Protein AF-A0A969MM91-F1 (afdb_monomer_lite)

Radius of gyration: 21.3 Å; chains: 1; bounding box: 57×39×57 Å

Sequence (267 aa):
MSFKAEIIADSITEHGNRLTSYVVTFPRIVLAEFNTHRMFSRNSASSRAIPFKKMVKSVRNNPFIPLGFQKDHSGMQGTEYITGFKLKLVRLAWWAASRAAICTAMILNWLGVTKQICNRILEPFMWHTVIVTSSEWENFFALRAQDQAEIHIQKLAYMMLEEYNKSAPKVLKAGEWHIPFGNNIDQNKAYNVFRENIGLIPNPEYHDDELQKFFIKIAVARCARVSYTVVGEESKGDNYLNDIKLYDRLLKSGHWSPFEHVRGPSK

Foldseek 3Di:
DAWDWDWQAWAAEPVGQIKTKIKIKFALVCVVVVPVPPQKQKDWADLQQEDLVLLLVQLVPAWDFDPFAADDDPDDFDDHTDDDPVRVVVSVVVNVQLVVLSVVLVVCVVVVHHSSVSSVSNRNGAMIIMIIMHSPLPVLLVAQCDPRHDPRSNVNSVNNVVNVVVDDHHYDDAFGKGFGNLVVDPLVVLVVVCCVPVHDDPDPVCVVVVSVVLSLLLRLLVNNVSRNDGVPDDDPDPDSVVSNVSSVVCVVVVVCSSNVNMGHPDD

pLDDT: mean 89.18, std 10.65, range [36.72, 98.5]

Secondary structure (DSSP, 8-state):
---EEEEEEEEEETT--EEEEEEEEEEGGGHHHHTT-TT-EEEE--TTTS-HHHHHHHHHHS----S--BPP-SSS----B--HHHHHHHHHHHHHHHHHHHHHHHHHHHTT--HHHHHHTTGGG-EEEEEEEES-HHHHHHHHSSTTS-HHHHHHHHHHHHHHHH--PEEEPTT--B-TTGGGS-HHHHHHHHHHHH---SSGGGHHHHHHHHHHHHHHHHHHHHTTS-TTPPP----HHHHHHHHHHHHHTT--GGGTT-B----

Structure (mmCIF, N/CA/C/O backbone):
data_AF-A0A969MM91-F1
#
_entry.id   AF-A0A969MM91-F1
#
loop_
_atom_site.group_PDB
_atom_site.id
_atom_site.type_symbol
_atom_site.label_atom_id
_atom_site.label_alt_id
_atom_site.label_comp_id
_atom_site.label_asym_id
_atom_site.label_entity_id
_atom_site.label_seq_id
_atom_site.pdbx_PDB_ins_code
_atom_site.Cartn_x
_atom_site.Cartn_y
_atom_site.Cartn_z
_atom_site.occupancy
_atom_site.B_iso_or_equiv
_atom_site.auth_seq_id
_atom_site.auth_comp_id
_atom_site.auth_asym_id
_atom_site.auth_atom_id
_atom_site.pdbx_PDB_model_num
ATOM 1 N N . MET A 1 1 ? -10.807 10.055 0.752 1.00 66.81 1 MET A N 1
ATOM 2 C CA . MET A 1 1 ? -10.013 8.990 0.105 1.00 66.81 1 MET A CA 1
ATOM 3 C C . MET A 1 1 ? -10.480 7.648 0.629 1.00 66.81 1 MET A C 1
ATOM 5 O O . MET A 1 1 ? -10.828 7.554 1.801 1.00 66.81 1 MET A O 1
ATOM 9 N N . SER A 1 2 ? -10.526 6.652 -0.243 1.00 85.94 2 SER A N 1
ATOM 10 C CA . SER A 1 2 ? -11.089 5.326 0.004 1.00 85.94 2 SER A CA 1
ATOM 11 C C . SER A 1 2 ? -10.101 4.250 -0.442 1.00 85.94 2 SER A C 1
ATOM 13 O O . SER A 1 2 ? -8.992 4.561 -0.879 1.00 85.94 2 SER A O 1
ATOM 15 N N . PHE A 1 3 ? -10.523 2.991 -0.364 1.00 94.94 3 PHE A N 1
ATOM 16 C CA . PHE A 1 3 ? -9.851 1.895 -1.048 1.00 94.94 3 PHE A CA 1
ATOM 17 C C . PHE A 1 3 ? -9.565 2.248 -2.512 1.00 94.94 3 PHE A C 1
ATOM 19 O O . PHE A 1 3 ? -10.396 2.884 -3.168 1.00 94.94 3 PHE A O 1
ATOM 26 N N . LYS A 1 4 ? -8.393 1.839 -2.995 1.00 95.31 4 LYS A N 1
ATOM 27 C CA . LYS A 1 4 ? -7.969 1.973 -4.391 1.00 95.31 4 LYS A CA 1
ATOM 28 C C . LYS A 1 4 ? -7.172 0.732 -4.776 1.00 95.31 4 LYS A C 1
ATOM 30 O O . LYS A 1 4 ? -6.327 0.302 -3.995 1.00 95.31 4 LYS A O 1
ATOM 35 N N . ALA A 1 5 ? -7.417 0.210 -5.967 1.00 96.69 5 ALA A N 1
ATOM 36 C CA . ALA A 1 5 ? -6.564 -0.754 -6.641 1.00 96.69 5 ALA A CA 1
ATOM 37 C C . ALA A 1 5 ? -6.377 -0.241 -8.069 1.00 96.69 5 ALA A C 1
ATOM 39 O O . ALA A 1 5 ? -7.355 0.092 -8.726 1.00 96.69 5 ALA A O 1
ATOM 40 N N . GLU A 1 6 ? -5.133 -0.085 -8.500 1.00 95.38 6 GLU A N 1
ATOM 41 C CA . GLU A 1 6 ? -4.797 0.385 -9.841 1.00 95.38 6 GLU A CA 1
ATOM 42 C C . GLU A 1 6 ? -3.649 -0.462 -10.365 1.00 95.38 6 GLU A C 1
ATOM 44 O O . GLU A 1 6 ? -2.609 -0.556 -9.710 1.00 95.38 6 GLU A O 1
ATOM 49 N N . ILE A 1 7 ? -3.838 -1.072 -11.530 1.00 96.31 7 ILE A N 1
ATOM 50 C CA . ILE A 1 7 ? -2.773 -1.770 -12.242 1.00 96.31 7 ILE A CA 1
ATOM 51 C C . ILE A 1 7 ? -1.900 -0.725 -12.932 1.00 96.31 7 ILE A C 1
ATOM 53 O O . ILE A 1 7 ? -2.372 0.046 -13.762 1.00 96.31 7 ILE A O 1
ATOM 57 N N . ILE A 1 8 ? -0.615 -0.707 -12.586 1.00 95.00 8 ILE A N 1
ATOM 58 C CA . ILE A 1 8 ? 0.371 0.237 -13.142 1.00 95.00 8 ILE A CA 1
ATOM 59 C C . ILE A 1 8 ? 1.301 -0.409 -14.173 1.00 95.00 8 ILE A C 1
ATOM 61 O O . ILE A 1 8 ? 2.028 0.300 -14.870 1.00 95.00 8 ILE A O 1
ATOM 65 N N . ALA A 1 9 ? 1.304 -1.740 -14.233 1.00 95.38 9 ALA A N 1
ATOM 66 C CA . ALA A 1 9 ? 1.858 -2.545 -15.311 1.00 95.38 9 ALA A CA 1
ATOM 67 C C . ALA A 1 9 ? 1.291 -3.962 -15.217 1.00 95.38 9 ALA A C 1
ATOM 69 O O . ALA A 1 9 ? 1.120 -4.509 -14.127 1.00 95.38 9 ALA A O 1
ATOM 70 N N . ASP A 1 10 ? 1.026 -4.561 -16.370 1.00 95.94 10 ASP A N 1
ATOM 71 C CA . ASP A 1 10 ? 0.535 -5.925 -16.482 1.00 95.94 10 ASP A CA 1
ATOM 72 C C . ASP A 1 10 ? 1.113 -6.545 -17.743 1.00 95.94 10 ASP A C 1
ATOM 74 O O . ASP A 1 10 ? 0.978 -5.998 -18.840 1.00 95.94 10 ASP A O 1
ATOM 78 N N . SER A 1 11 ? 1.820 -7.651 -17.574 1.00 95.00 11 SER A N 1
ATOM 79 C CA . SER A 1 11 ? 2.567 -8.278 -18.652 1.00 95.00 11 SER A CA 1
ATOM 80 C C . SER A 1 11 ? 2.490 -9.786 -18.582 1.00 95.00 11 SER A C 1
ATOM 82 O O . SER A 1 11 ? 2.389 -10.343 -17.493 1.00 95.00 11 SER A O 1
ATOM 84 N N . ILE A 1 12 ? 2.636 -10.447 -19.720 1.00 94.50 12 ILE A N 1
ATOM 85 C CA . ILE A 1 12 ? 2.676 -11.903 -19.814 1.00 94.50 12 ILE A CA 1
ATOM 86 C C . ILE A 1 12 ? 3.833 -12.328 -20.717 1.00 94.50 12 ILE A C 1
ATOM 88 O O . ILE A 1 12 ? 4.101 -11.688 -21.734 1.00 94.50 12 ILE A O 1
ATOM 92 N N . THR A 1 13 ? 4.560 -13.373 -20.328 1.00 90.62 13 THR A N 1
ATOM 93 C CA . THR A 1 13 ? 5.595 -13.959 -21.192 1.00 90.62 13 THR A CA 1
ATOM 94 C C . THR A 1 13 ? 4.961 -14.797 -22.304 1.00 90.62 13 THR A C 1
ATOM 96 O O . THR A 1 13 ? 3.810 -15.216 -22.194 1.00 90.62 13 THR A O 1
ATOM 99 N N . GLU A 1 14 ? 5.726 -15.122 -23.349 1.00 87.88 14 GLU A N 1
ATOM 100 C CA . GLU A 1 14 ? 5.288 -16.048 -24.411 1.00 87.88 14 GLU A CA 1
ATOM 101 C C . GLU A 1 14 ? 4.913 -17.445 -23.870 1.00 87.88 14 GLU A C 1
ATOM 103 O O . GLU A 1 14 ? 4.114 -18.156 -24.472 1.00 87.88 14 GLU A O 1
ATOM 108 N N . HIS A 1 15 ? 5.433 -17.811 -22.694 1.00 86.00 15 HIS A N 1
ATOM 109 C CA . HIS A 1 15 ? 5.119 -19.054 -21.981 1.00 86.00 15 HIS A CA 1
ATOM 110 C C . HIS A 1 15 ? 3.896 -18.955 -21.052 1.00 86.00 15 HIS A C 1
ATOM 112 O O . HIS A 1 15 ? 3.594 -19.913 -20.347 1.00 86.00 15 HIS A O 1
ATOM 118 N N . GLY A 1 16 ? 3.203 -17.813 -21.016 1.00 88.25 16 GLY A N 1
ATOM 119 C CA . GLY A 1 16 ? 1.982 -17.628 -20.226 1.00 88.25 16 GLY A CA 1
ATOM 120 C C . GLY A 1 16 ? 2.193 -17.172 -18.778 1.00 88.25 16 GLY A C 1
ATOM 121 O O . GLY A 1 16 ? 1.223 -17.079 -18.029 1.00 88.25 16 GLY A O 1
ATOM 122 N N . ASN A 1 17 ? 3.419 -16.832 -18.363 1.00 89.94 17 ASN A N 1
ATOM 123 C CA . ASN A 1 17 ? 3.668 -16.346 -17.003 1.00 89.94 17 ASN A CA 1
ATOM 124 C C . ASN A 1 17 ? 3.263 -14.871 -16.891 1.00 89.94 17 ASN A C 1
ATOM 126 O O . ASN A 1 17 ? 3.957 -13.995 -17.417 1.00 89.94 17 ASN A O 1
ATOM 130 N N . ARG A 1 18 ? 2.141 -14.592 -16.217 1.00 94.50 18 ARG A N 1
ATOM 131 C CA . ARG A 1 18 ? 1.640 -13.229 -15.987 1.00 94.50 18 ARG A CA 1
ATOM 132 C C . ARG A 1 18 ? 2.305 -12.598 -14.765 1.00 94.50 18 ARG A C 1
ATOM 134 O O . ARG A 1 18 ? 2.448 -13.222 -13.719 1.00 94.50 18 ARG A O 1
ATOM 141 N N . LEU A 1 19 ? 2.701 -11.341 -14.903 1.00 95.56 19 LEU A N 1
ATOM 142 C CA . LEU A 1 19 ? 3.266 -10.507 -13.852 1.00 95.56 19 LEU A CA 1
ATOM 143 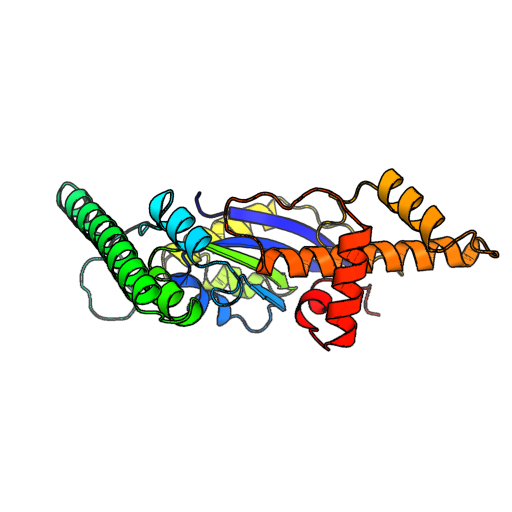C C . LEU A 1 19 ? 2.492 -9.194 -13.820 1.00 95.56 19 LEU A C 1
ATOM 145 O O . LEU A 1 19 ? 2.428 -8.482 -14.825 1.00 95.56 19 LEU A O 1
ATOM 149 N N . THR A 1 20 ? 1.947 -8.858 -12.657 1.00 97.12 20 THR A N 1
ATOM 150 C CA . THR A 1 20 ? 1.119 -7.659 -12.496 1.00 97.12 20 THR A CA 1
ATOM 151 C C . THR A 1 20 ? 1.622 -6.826 -11.326 1.00 97.12 20 THR A C 1
ATOM 153 O O . THR A 1 20 ? 1.852 -7.343 -10.226 1.00 97.12 20 THR A O 1
ATOM 156 N N . SER A 1 21 ? 1.772 -5.524 -11.560 1.00 97.19 21 SER A N 1
ATOM 157 C CA . SER A 1 21 ? 2.084 -4.518 -10.551 1.00 97.19 21 SER A CA 1
ATOM 158 C C . SER A 1 21 ? 0.857 -3.672 -10.248 1.00 97.19 21 SER A C 1
ATOM 160 O O . SER A 1 21 ? 0.277 -3.058 -11.144 1.00 97.19 21 SER A O 1
ATOM 162 N N . TYR A 1 22 ? 0.523 -3.559 -8.965 1.00 96.88 22 TYR A N 1
ATOM 163 C CA . TYR A 1 22 ? -0.534 -2.681 -8.480 1.00 96.88 22 TYR A CA 1
ATOM 164 C C . TYR A 1 22 ? 0.016 -1.540 -7.638 1.00 96.88 22 TYR A C 1
ATOM 166 O O . TYR A 1 22 ? 0.959 -1.726 -6.869 1.00 96.88 22 TYR A O 1
ATOM 174 N N . VAL A 1 23 ? -0.674 -0.403 -7.675 1.00 95.12 23 VAL A N 1
ATOM 175 C CA . VAL A 1 23 ? -0.723 0.553 -6.567 1.00 95.12 23 VAL A CA 1
ATOM 176 C C . VAL A 1 23 ? -2.046 0.365 -5.843 1.00 95.12 23 VAL A C 1
ATOM 178 O O . VAL A 1 23 ? -3.122 0.589 -6.396 1.00 95.12 23 VAL A O 1
ATOM 181 N N . VAL A 1 24 ? -1.965 -0.026 -4.576 1.00 95.75 24 VAL A N 1
ATOM 182 C CA . VAL A 1 24 ? -3.129 -0.250 -3.720 1.00 95.75 24 VAL A CA 1
ATOM 183 C C . VAL A 1 24 ? -3.153 0.735 -2.568 1.00 95.75 24 VAL A C 1
ATOM 185 O O . VAL A 1 24 ? -2.116 1.074 -2.003 1.00 95.75 24 VAL A O 1
ATOM 188 N N . THR A 1 25 ? -4.344 1.204 -2.204 1.00 95.00 25 THR A N 1
ATOM 189 C CA . THR A 1 25 ? -4.579 2.001 -0.996 1.00 95.00 25 THR A CA 1
ATOM 190 C C . THR A 1 25 ? -5.615 1.320 -0.123 1.00 95.00 25 THR A C 1
ATOM 192 O O . THR A 1 25 ? -6.705 0.999 -0.592 1.00 95.00 25 THR A O 1
ATOM 195 N N . PHE A 1 26 ? -5.285 1.120 1.149 1.00 95.94 26 PHE A N 1
ATOM 196 C CA . PHE A 1 26 ? -6.131 0.432 2.122 1.00 95.94 26 PHE A CA 1
ATOM 197 C C . PHE A 1 26 ? -5.851 0.931 3.555 1.00 95.94 26 PHE A C 1
ATOM 199 O O . PHE A 1 26 ? -4.883 1.662 3.772 1.00 95.94 26 PHE A O 1
ATOM 206 N N . PRO A 1 27 ? -6.690 0.604 4.553 1.00 95.88 27 PRO A N 1
ATOM 207 C CA . PRO A 1 27 ? -6.477 1.028 5.936 1.00 95.88 27 PRO A CA 1
ATOM 208 C C . PRO A 1 27 ? -5.182 0.457 6.516 1.00 95.88 27 PRO A C 1
ATOM 210 O O . PRO A 1 27 ? -4.916 -0.736 6.400 1.00 95.88 27 PRO A O 1
ATOM 213 N N . ARG A 1 28 ? -4.384 1.273 7.207 1.00 94.00 28 ARG A N 1
ATOM 214 C CA . ARG A 1 28 ? -3.065 0.866 7.723 1.00 94.00 28 ARG A CA 1
ATOM 215 C C . ARG A 1 28 ? -3.110 -0.361 8.641 1.00 94.00 28 ARG A C 1
ATOM 217 O O . ARG A 1 28 ? -2.116 -1.092 8.697 1.00 94.00 28 ARG A O 1
ATOM 224 N N . ILE A 1 29 ? -4.239 -0.587 9.316 1.00 93.81 29 ILE A N 1
ATOM 225 C CA . ILE A 1 29 ? -4.493 -1.752 10.174 1.00 93.81 29 ILE A CA 1
ATOM 226 C C . ILE A 1 29 ? -4.446 -3.085 9.405 1.00 93.81 29 ILE A C 1
ATOM 228 O O . ILE A 1 29 ? -4.011 -4.087 9.958 1.00 93.81 29 ILE A O 1
ATOM 232 N N . VAL A 1 30 ? -4.775 -3.080 8.108 1.00 95.12 30 VAL A 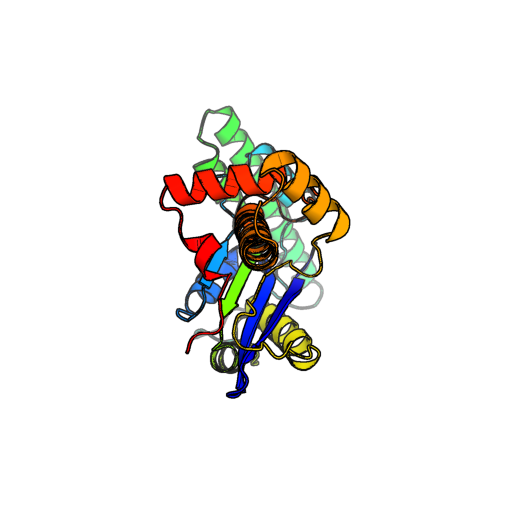N 1
ATOM 233 C CA . VAL A 1 30 ? -4.783 -4.272 7.239 1.00 95.12 30 VAL A CA 1
ATOM 234 C C . VAL A 1 30 ? -3.373 -4.665 6.786 1.00 95.12 30 VAL A C 1
ATOM 236 O O . VAL A 1 30 ? -3.144 -5.782 6.332 1.00 95.12 30 VAL A O 1
ATOM 239 N N . LEU A 1 31 ? -2.383 -3.774 6.924 1.00 94.62 31 LEU A N 1
ATOM 240 C CA . LEU A 1 31 ? -1.043 -4.014 6.378 1.00 94.62 31 LEU A CA 1
ATOM 241 C C . LEU A 1 31 ? -0.385 -5.276 6.948 1.00 94.62 31 LEU A C 1
ATOM 243 O O . LEU A 1 31 ? 0.357 -5.936 6.229 1.00 94.62 31 LEU A O 1
ATOM 247 N N . ALA A 1 32 ? -0.627 -5.603 8.220 1.00 94.06 32 ALA A N 1
ATOM 248 C CA . ALA A 1 32 ? -0.064 -6.805 8.830 1.00 94.06 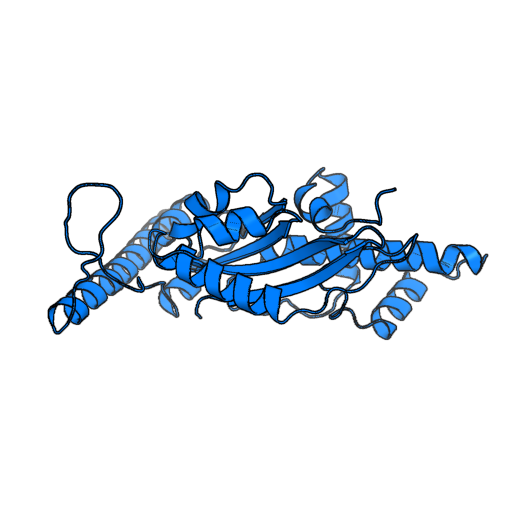32 ALA A CA 1
ATOM 249 C C . ALA A 1 32 ? -0.559 -8.071 8.115 1.00 94.06 32 ALA A C 1
ATOM 251 O O . ALA A 1 32 ? 0.248 -8.917 7.740 1.00 94.06 32 ALA A O 1
ATOM 252 N N . GLU A 1 33 ? -1.862 -8.148 7.849 1.00 93.81 33 GLU A N 1
ATOM 253 C CA . GLU A 1 33 ? -2.479 -9.266 7.145 1.00 93.81 33 GLU A CA 1
ATOM 254 C C . GLU A 1 33 ? -2.074 -9.304 5.670 1.00 93.81 33 GLU A C 1
ATOM 256 O O . GLU A 1 33 ? -1.669 -10.355 5.171 1.00 93.81 33 GLU A O 1
ATOM 261 N N . PHE A 1 34 ? -2.084 -8.156 4.985 1.00 95.25 34 PHE A N 1
ATOM 262 C CA . PHE A 1 34 ? -1.588 -8.044 3.610 1.00 95.25 34 PHE A CA 1
ATOM 263 C C . PHE A 1 34 ? -0.146 -8.554 3.502 1.00 95.25 34 PHE A C 1
ATOM 265 O O . PHE A 1 34 ? 0.217 -9.231 2.541 1.00 95.25 34 PHE A O 1
ATOM 272 N N . ASN A 1 35 ? 0.669 -8.298 4.530 1.00 94.50 35 ASN A N 1
ATOM 273 C CA . ASN A 1 35 ? 2.070 -8.675 4.519 1.00 94.50 35 ASN A CA 1
ATOM 274 C C . ASN A 1 35 ? 2.361 -10.166 4.726 1.00 94.50 35 ASN A C 1
ATOM 276 O O . ASN A 1 35 ? 3.507 -10.568 4.507 1.00 94.50 35 ASN A O 1
ATOM 280 N N . THR A 1 36 ? 1.362 -10.970 5.100 1.00 93.69 36 THR A N 1
ATOM 281 C CA . THR A 1 36 ? 1.499 -12.432 5.253 1.00 93.69 36 THR A CA 1
ATOM 282 C C . THR A 1 36 ? 1.726 -13.155 3.923 1.00 93.69 36 THR A C 1
ATOM 284 O O . THR A 1 36 ? 2.302 -14.243 3.899 1.00 93.69 36 THR A O 1
ATOM 287 N N . HIS A 1 37 ? 1.350 -12.533 2.803 1.00 93.81 37 HIS A N 1
ATOM 288 C CA . HIS A 1 37 ? 1.603 -13.048 1.460 1.00 93.81 37 HIS A CA 1
ATOM 289 C C . HIS A 1 37 ? 3.064 -12.811 1.066 1.00 93.81 37 HIS A C 1
ATOM 291 O O . HIS A 1 37 ? 3.483 -11.696 0.755 1.00 93.81 37 HIS A O 1
ATOM 297 N N . ARG A 1 38 ? 3.871 -13.876 1.147 1.00 92.25 38 ARG A N 1
ATOM 298 C CA . ARG A 1 38 ? 5.335 -13.813 0.980 1.00 92.25 38 ARG A CA 1
ATOM 299 C C . ARG A 1 38 ? 5.788 -13.675 -0.472 1.00 92.25 38 ARG A C 1
ATOM 301 O O . ARG A 1 38 ? 6.815 -13.053 -0.701 1.00 92.25 38 ARG A O 1
ATOM 308 N N . MET A 1 39 ? 5.005 -14.175 -1.428 1.00 91.44 39 MET A N 1
ATOM 309 C CA . MET A 1 39 ? 5.302 -14.132 -2.872 1.00 91.44 39 MET A CA 1
ATOM 310 C C . MET A 1 39 ? 5.069 -12.746 -3.505 1.00 91.44 39 MET A C 1
ATOM 312 O O . MET A 1 39 ? 4.870 -12.620 -4.711 1.00 91.44 39 MET A O 1
ATOM 316 N N . PHE A 1 40 ? 5.054 -11.696 -2.684 1.00 94.81 40 PHE A N 1
ATOM 317 C CA . PHE A 1 40 ? 4.818 -10.313 -3.077 1.00 94.81 40 PHE A CA 1
ATOM 318 C C . PHE A 1 40 ? 6.086 -9.484 -2.891 1.00 94.81 40 PHE A C 1
ATOM 320 O O . PHE A 1 40 ? 6.519 -9.274 -1.749 1.00 94.81 40 PHE A O 1
ATOM 327 N N . SER A 1 41 ? 6.583 -8.908 -3.984 1.00 94.25 41 SER A N 1
ATOM 328 C CA . SER A 1 41 ? 7.509 -7.773 -3.935 1.00 94.25 41 SER A CA 1
ATOM 329 C C . SER A 1 41 ? 6.726 -6.511 -3.602 1.00 94.25 41 SER A C 1
ATOM 331 O O . SER A 1 41 ? 5.659 -6.268 -4.172 1.00 94.25 41 SER A O 1
ATOM 333 N N . ARG A 1 42 ? 7.195 -5.735 -2.619 1.00 92.75 42 ARG A N 1
ATOM 334 C CA . ARG A 1 42 ? 6.427 -4.632 -2.021 1.00 92.75 42 ARG A CA 1
ATOM 335 C C . ARG A 1 42 ? 7.302 -3.428 -1.696 1.00 92.75 42 ARG A C 1
ATOM 337 O O . ARG A 1 42 ? 8.269 -3.544 -0.945 1.00 92.75 42 ARG A O 1
ATOM 344 N N . ASN A 1 43 ? 6.818 -2.246 -2.068 1.00 89.69 43 ASN A N 1
ATOM 345 C CA . ASN A 1 43 ? 7.256 -0.975 -1.503 1.00 89.69 43 ASN A CA 1
ATOM 346 C C . ASN A 1 43 ? 6.074 -0.268 -0.837 1.00 89.69 43 ASN A C 1
ATOM 348 O O . ASN A 1 43 ? 5.037 0.006 -1.432 1.00 89.69 43 ASN A O 1
ATOM 352 N N . SER A 1 44 ? 6.224 0.008 0.454 1.00 84.94 44 SER A N 1
ATOM 353 C CA . SER A 1 44 ? 5.162 0.528 1.315 1.00 84.94 44 SER A CA 1
ATOM 354 C C . SER A 1 44 ? 5.517 1.927 1.801 1.00 84.94 44 SER A C 1
ATOM 356 O O . SER A 1 44 ? 6.688 2.196 2.086 1.00 84.94 44 SER A O 1
ATOM 358 N N . ALA A 1 45 ? 4.520 2.799 1.968 1.00 76.69 45 ALA A N 1
ATOM 359 C CA . ALA A 1 45 ? 4.713 4.073 2.657 1.00 76.69 45 ALA A CA 1
ATOM 360 C C . ALA A 1 45 ? 5.333 3.878 4.054 1.00 76.69 45 ALA A C 1
ATOM 362 O O . ALA A 1 45 ? 5.099 2.873 4.730 1.00 76.69 45 ALA A O 1
ATOM 363 N N . SER A 1 46 ? 6.161 4.824 4.501 1.00 77.44 46 SER A N 1
ATOM 364 C CA . SER A 1 46 ? 6.819 4.744 5.811 1.00 77.44 46 SER A CA 1
ATOM 365 C C . SER A 1 46 ? 6.350 5.860 6.733 1.00 77.44 46 SER A C 1
ATOM 367 O O . SER A 1 46 ? 6.622 7.040 6.494 1.00 77.44 46 SER A O 1
ATOM 369 N N . SER A 1 47 ? 5.738 5.482 7.861 1.00 74.19 47 SER A N 1
ATOM 370 C CA . SER A 1 47 ? 5.369 6.423 8.926 1.00 74.19 47 SER A CA 1
ATOM 371 C C . SER A 1 47 ? 6.580 7.114 9.563 1.00 74.19 47 SER A C 1
ATOM 373 O O . SER A 1 47 ? 6.439 8.174 10.165 1.00 74.19 47 SER A O 1
ATOM 375 N N . ARG A 1 48 ? 7.795 6.585 9.367 1.00 76.00 48 ARG A N 1
ATOM 376 C CA . ARG A 1 48 ? 9.051 7.232 9.783 1.00 76.00 48 ARG A CA 1
ATOM 377 C C . ARG A 1 48 ? 9.505 8.320 8.808 1.00 76.00 48 ARG A C 1
ATOM 379 O O . ARG A 1 48 ? 10.103 9.314 9.221 1.00 76.00 48 ARG A O 1
ATOM 386 N N . ALA A 1 49 ? 9.247 8.133 7.514 1.00 74.00 49 ALA A N 1
ATOM 387 C CA . ALA A 1 49 ? 9.727 9.036 6.473 1.00 74.00 49 ALA A CA 1
ATOM 388 C C . ALA A 1 49 ? 8.866 10.305 6.388 1.00 74.00 49 ALA A C 1
ATOM 390 O O . ALA A 1 49 ? 9.405 11.414 6.371 1.00 74.00 49 ALA A O 1
ATOM 391 N N . ILE A 1 50 ? 7.541 10.150 6.413 1.00 80.50 50 ILE A N 1
ATOM 392 C CA . ILE A 1 50 ? 6.594 11.243 6.171 1.00 80.50 50 ILE A CA 1
ATOM 393 C C . ILE A 1 50 ? 6.609 12.274 7.325 1.00 80.50 50 ILE A C 1
ATOM 395 O O . ILE A 1 50 ? 6.604 11.894 8.501 1.00 80.50 50 ILE A O 1
ATOM 399 N N . PRO A 1 51 ? 6.611 13.592 7.030 1.00 88.44 51 PRO A N 1
ATOM 400 C CA . PRO A 1 51 ? 6.543 14.639 8.050 1.00 88.44 51 PRO A CA 1
ATOM 401 C C . PRO A 1 51 ? 5.298 14.541 8.944 1.00 88.44 51 PRO A C 1
ATOM 403 O O . PRO A 1 51 ? 4.181 14.401 8.448 1.00 88.44 51 PRO A O 1
ATOM 406 N N . PHE A 1 52 ? 5.478 14.724 10.257 1.00 91.69 52 PHE A N 1
ATOM 407 C CA . PHE A 1 52 ? 4.409 14.628 11.264 1.00 91.69 52 PHE A CA 1
ATOM 408 C C . PHE A 1 52 ? 3.173 15.481 10.925 1.00 91.69 52 PHE A C 1
ATOM 410 O O . PHE A 1 52 ? 2.052 14.978 10.884 1.00 91.69 52 PHE A O 1
ATOM 417 N N . LYS A 1 53 ? 3.375 16.760 10.573 1.00 92.31 53 LYS A N 1
ATOM 418 C CA . LYS A 1 53 ? 2.278 17.676 10.206 1.00 92.31 53 LYS A CA 1
ATOM 419 C C . LYS A 1 53 ? 1.434 17.159 9.034 1.00 92.31 53 LYS A C 1
ATOM 421 O O . LYS A 1 53 ? 0.223 17.372 9.016 1.00 92.31 53 LYS A O 1
ATOM 426 N N . LYS A 1 54 ? 2.052 16.468 8.067 1.00 89.94 54 LYS A N 1
ATOM 427 C CA . LYS A 1 54 ? 1.324 15.884 6.934 1.00 89.94 54 LYS A CA 1
ATOM 428 C C . LYS A 1 54 ? 0.469 14.692 7.365 1.00 89.94 54 LYS A C 1
ATOM 430 O O . LYS A 1 54 ? -0.676 14.600 6.935 1.00 89.94 54 LYS A O 1
ATOM 435 N N . MET A 1 55 ? 0.984 13.837 8.251 1.00 90.00 55 MET A N 1
ATOM 436 C CA . MET A 1 55 ? 0.217 12.713 8.806 1.00 90.00 55 MET A CA 1
ATOM 437 C C . MET A 1 55 ? -0.998 13.198 9.594 1.00 90.00 55 MET A C 1
ATOM 439 O O . MET A 1 55 ? -2.111 12.738 9.349 1.00 90.00 55 MET A O 1
ATOM 443 N N . VAL A 1 56 ? -0.809 14.199 10.462 1.00 94.31 56 VAL A N 1
ATOM 444 C CA . VAL A 1 56 ? -1.912 14.828 11.203 1.00 94.31 56 VAL A CA 1
ATOM 445 C C . VAL A 1 56 ? -2.967 15.379 10.246 1.00 94.31 56 VAL A C 1
ATOM 447 O O . VAL A 1 56 ? -4.152 15.124 10.439 1.00 94.31 56 VAL A O 1
ATOM 450 N N . LYS A 1 57 ? -2.562 16.095 9.188 1.00 93.75 57 LYS A N 1
ATOM 451 C CA . LYS A 1 57 ? -3.496 16.624 8.182 1.00 93.75 57 LYS A CA 1
ATOM 452 C C . LYS A 1 57 ? -4.260 15.506 7.463 1.00 93.75 57 LYS A C 1
ATOM 454 O O . LYS A 1 57 ? -5.469 15.631 7.288 1.00 93.75 57 LYS A O 1
ATOM 459 N N . SER A 1 58 ? -3.577 14.424 7.084 1.00 91.25 58 SER A N 1
ATOM 460 C CA . SER A 1 58 ? -4.183 13.265 6.414 1.00 91.25 58 SER A CA 1
ATOM 461 C C . SER A 1 58 ? -5.280 12.632 7.279 1.00 91.25 58 SER A C 1
ATOM 463 O O . SER A 1 58 ? -6.427 12.550 6.842 1.00 91.25 58 SER A O 1
ATOM 465 N N . VAL A 1 59 ? -4.978 12.313 8.544 1.00 94.25 59 VAL A N 1
ATOM 466 C CA . VAL A 1 59 ? -5.963 11.741 9.479 1.00 94.25 59 VAL A CA 1
ATOM 467 C C . VAL A 1 59 ? -7.056 12.746 9.840 1.00 94.25 59 VAL A C 1
ATOM 469 O O . VAL A 1 59 ? -8.220 12.382 9.951 1.00 94.25 59 VAL A O 1
ATOM 472 N N . ARG A 1 60 ? -6.729 14.036 9.980 1.00 95.19 60 ARG A N 1
ATOM 473 C CA . ARG A 1 60 ? -7.720 15.070 10.312 1.00 95.19 60 ARG A CA 1
ATOM 474 C C . ARG A 1 60 ? -8.791 15.208 9.231 1.00 95.19 60 ARG A C 1
ATOM 476 O O . ARG A 1 60 ? -9.962 15.374 9.587 1.00 95.19 60 ARG A O 1
ATOM 483 N N . ASN A 1 61 ? -8.370 15.197 7.967 1.00 93.88 61 ASN A N 1
ATOM 484 C CA . ASN A 1 61 ? -9.224 15.462 6.813 1.00 93.88 61 ASN A CA 1
ATOM 485 C C . ASN A 1 61 ? -9.927 14.201 6.311 1.00 93.88 61 ASN A C 1
ATOM 487 O O . ASN A 1 61 ? -11.058 14.281 5.846 1.00 93.88 61 ASN A O 1
ATOM 491 N N . ASN A 1 62 ? -9.261 13.050 6.388 1.00 93.00 62 ASN A N 1
ATOM 492 C CA . ASN A 1 62 ? -9.777 11.795 5.866 1.00 93.00 62 ASN A CA 1
ATOM 493 C C . ASN A 1 62 ? -9.328 10.609 6.737 1.00 93.00 62 ASN A C 1
ATOM 495 O O . ASN A 1 62 ? -8.516 9.793 6.285 1.00 93.00 62 ASN A O 1
ATOM 499 N N . PRO A 1 63 ? -9.828 10.504 7.981 1.00 95.56 63 PRO A N 1
ATOM 500 C CA . PRO A 1 63 ? -9.522 9.361 8.825 1.00 95.56 63 PRO A CA 1
ATOM 501 C C . PRO A 1 63 ? -10.141 8.101 8.223 1.00 95.56 63 PRO A C 1
ATOM 503 O O . PRO A 1 63 ? -11.224 8.131 7.633 1.00 95.56 63 PRO A O 1
ATOM 506 N N . PHE A 1 64 ? -9.465 6.974 8.386 1.00 96.12 64 PHE A N 1
ATOM 507 C CA . PHE A 1 64 ? -10.086 5.681 8.162 1.00 96.12 64 PHE A CA 1
ATOM 508 C C . PHE A 1 64 ? -11.193 5.448 9.201 1.00 96.12 64 PHE A C 1
ATOM 510 O O . PHE A 1 64 ? -10.998 5.660 10.400 1.00 96.12 64 PHE A O 1
ATOM 517 N N . ILE A 1 65 ? -12.350 4.994 8.719 1.00 95.94 65 ILE A N 1
ATOM 518 C CA . ILE A 1 65 ? -13.479 4.523 9.520 1.00 95.94 65 ILE A CA 1
ATOM 519 C C . ILE A 1 65 ? -13.793 3.095 9.046 1.00 95.94 65 ILE A C 1
ATOM 521 O O . ILE A 1 65 ? -13.952 2.916 7.833 1.00 95.94 65 ILE A O 1
ATOM 525 N N . PRO A 1 66 ? -13.901 2.105 9.954 1.00 96.25 66 PRO A N 1
ATOM 526 C CA . PRO A 1 66 ? -14.226 0.733 9.595 1.00 96.25 66 PRO A CA 1
ATOM 527 C C . PRO A 1 66 ? -15.485 0.602 8.733 1.00 96.25 66 PRO A C 1
ATOM 529 O O . PRO A 1 66 ? -16.491 1.289 8.953 1.00 96.25 66 PRO A O 1
ATOM 532 N N . LEU A 1 67 ? -15.425 -0.301 7.752 1.00 95.06 67 LEU A N 1
ATOM 533 C CA . LEU A 1 67 ? -16.538 -0.634 6.860 1.00 95.06 67 LEU A CA 1
ATOM 534 C C . LEU A 1 67 ? -17.730 -1.163 7.665 1.00 95.06 67 LEU A C 1
ATOM 536 O O . LEU A 1 67 ? -18.862 -0.722 7.454 1.00 95.06 67 LEU A O 1
ATOM 540 N N . GLY A 1 68 ? -17.444 -2.027 8.636 1.00 94.12 68 GLY A N 1
ATOM 541 C CA . GLY A 1 68 ? -18.387 -2.610 9.577 1.00 94.12 68 GLY A CA 1
ATOM 542 C C . GLY A 1 68 ? -17.765 -2.736 10.965 1.00 94.12 68 GLY A C 1
ATOM 543 O O . GLY A 1 68 ? -16.546 -2.789 11.113 1.00 94.12 68 GLY A O 1
ATOM 544 N N . PHE A 1 69 ? -18.624 -2.759 11.981 1.00 94.69 69 PHE A N 1
ATOM 545 C CA . PHE A 1 69 ? -18.249 -3.019 13.369 1.00 94.69 69 PHE A CA 1
ATOM 546 C C . PHE A 1 69 ? -18.899 -4.331 13.772 1.00 94.69 69 PHE A C 1
ATOM 548 O O . PHE A 1 69 ? -20.121 -4.392 13.911 1.00 94.69 69 PHE A O 1
ATOM 555 N N . GLN A 1 70 ? -18.097 -5.382 13.854 1.00 92.50 70 GLN A N 1
ATOM 556 C CA . GLN A 1 70 ? -18.571 -6.722 14.166 1.00 92.50 70 GLN A CA 1
ATOM 557 C C . GLN A 1 70 ? -19.052 -6.781 15.617 1.00 92.50 70 GLN A C 1
ATOM 559 O O . GLN A 1 70 ? -18.489 -6.112 16.488 1.00 92.50 70 GLN A O 1
ATOM 564 N N . LYS A 1 71 ? -20.131 -7.523 15.868 1.00 92.94 71 LYS A N 1
ATOM 565 C CA . LYS A 1 71 ? -20.560 -7.821 17.238 1.00 92.94 71 LYS A CA 1
ATOM 566 C C . LYS A 1 71 ? -19.567 -8.785 17.882 1.00 92.94 71 LYS A C 1
ATOM 568 O O . LYS A 1 71 ? -18.803 -9.438 17.184 1.00 92.94 71 LYS A O 1
ATOM 573 N N . ASP A 1 72 ? -19.606 -8.873 19.204 1.00 91.19 72 ASP A N 1
ATOM 574 C CA . ASP A 1 72 ? -18.845 -9.884 19.933 1.00 91.19 72 ASP A CA 1
ATOM 575 C C . ASP A 1 72 ? -19.289 -11.301 19.532 1.00 91.19 72 ASP A C 1
ATOM 577 O O . ASP A 1 72 ? -20.483 -11.551 19.344 1.00 91.19 72 ASP A O 1
ATOM 581 N N . HIS A 1 73 ? -18.329 -12.209 19.370 1.00 86.81 73 HIS A N 1
ATOM 582 C CA . HIS A 1 73 ? -18.561 -13.612 19.032 1.00 86.81 73 HIS A CA 1
ATOM 583 C C . HIS A 1 73 ? -17.361 -14.472 19.451 1.00 86.81 73 HIS A C 1
ATOM 585 O O . HIS A 1 73 ? -16.255 -13.977 19.660 1.00 86.81 73 HIS A O 1
ATOM 591 N N . SER A 1 74 ? -17.565 -15.788 19.542 1.00 86.44 74 SER A N 1
ATOM 592 C CA . SER A 1 74 ? -16.463 -16.729 19.758 1.00 86.44 74 SER A CA 1
ATOM 593 C C . SER A 1 74 ? -15.732 -17.034 18.443 1.00 86.44 74 SER A C 1
ATOM 595 O O . SER A 1 74 ? -16.342 -17.083 17.374 1.00 86.44 74 SER A O 1
ATOM 597 N N . GLY A 1 75 ? -14.415 -17.236 18.513 1.00 82.44 75 GLY A N 1
ATOM 598 C CA . GLY A 1 75 ? -13.579 -17.555 17.351 1.00 82.44 75 GLY A CA 1
ATOM 599 C C . GLY A 1 75 ? -13.081 -16.336 16.565 1.00 82.44 75 GLY A C 1
ATOM 600 O O . GLY A 1 75 ? -13.268 -15.191 16.959 1.00 82.44 75 GLY A O 1
ATOM 601 N N . MET A 1 76 ? -12.390 -16.597 15.452 1.00 78.12 76 MET A N 1
ATOM 602 C CA . MET A 1 76 ? -11.740 -15.564 14.628 1.00 78.12 76 MET A CA 1
ATOM 603 C C . MET A 1 76 ? -12.687 -14.923 13.600 1.00 78.12 76 MET A C 1
ATOM 605 O O . MET A 1 76 ? -12.437 -13.813 13.141 1.00 78.12 76 MET A O 1
ATOM 609 N N . GLN A 1 77 ? -13.760 -15.623 13.231 1.00 78.56 77 GLN A N 1
ATOM 610 C CA . GLN A 1 77 ? -14.692 -15.238 12.171 1.00 78.56 77 GLN A CA 1
ATOM 611 C C . GLN A 1 77 ? -16.095 -15.078 12.739 1.00 78.56 77 GLN A C 1
ATOM 613 O O . GLN A 1 77 ? -16.536 -15.877 13.562 1.00 78.56 77 GLN A O 1
ATOM 618 N N . GLY A 1 78 ? -16.800 -14.055 12.275 1.00 80.69 78 GLY A N 1
ATOM 619 C CA . GLY A 1 78 ? -18.167 -13.770 12.676 1.00 80.69 78 GLY A CA 1
ATOM 620 C C . GLY A 1 78 ? -18.869 -12.959 11.597 1.00 80.69 78 GLY A C 1
ATOM 621 O O . GLY A 1 78 ? -18.246 -12.271 10.792 1.00 80.69 78 GLY A O 1
ATOM 622 N N . THR A 1 79 ? -20.186 -13.101 11.549 1.00 85.75 79 THR A N 1
ATOM 623 C CA . THR A 1 79 ? -21.014 -12.632 10.430 1.00 85.75 79 THR A CA 1
ATOM 624 C C . THR A 1 79 ? -21.974 -11.518 10.838 1.00 85.75 79 THR A C 1
ATOM 626 O O . THR A 1 79 ? -22.576 -10.864 9.988 1.00 85.75 79 THR A O 1
ATOM 629 N N . GLU A 1 80 ? -22.117 -11.267 12.142 1.00 92.12 80 GLU A N 1
ATOM 630 C CA . GLU A 1 80 ? -23.031 -10.260 12.660 1.00 92.12 80 GLU A CA 1
ATOM 631 C C . GLU A 1 80 ? -22.349 -8.912 12.886 1.00 92.12 80 GLU A C 1
ATOM 633 O O . GLU A 1 80 ? -21.390 -8.787 13.648 1.00 92.12 80 GLU A O 1
ATOM 638 N N . TYR A 1 81 ? -22.928 -7.864 12.304 1.00 94.69 81 TYR A N 1
ATOM 639 C CA . TYR A 1 81 ? -22.451 -6.492 12.445 1.00 94.69 81 TYR A CA 1
ATOM 640 C C . TYR A 1 81 ? -23.444 -5.622 13.213 1.00 94.69 81 TYR A C 1
ATOM 642 O O . TYR A 1 81 ? -24.656 -5.853 13.227 1.00 94.69 81 TYR A O 1
ATOM 650 N N . ILE A 1 82 ? -22.925 -4.587 13.868 1.00 95.38 82 ILE A N 1
ATOM 651 C CA . ILE A 1 82 ? -23.725 -3.538 14.492 1.00 95.38 82 ILE A CA 1
ATOM 652 C C . ILE A 1 82 ? -24.430 -2.735 13.389 1.00 95.38 82 ILE A C 1
ATOM 654 O O . ILE A 1 82 ? -23.790 -2.220 12.474 1.00 95.38 82 ILE A O 1
ATOM 658 N N . THR A 1 83 ? -25.749 -2.577 13.503 1.00 95.88 83 THR A N 1
ATOM 659 C CA . THR A 1 83 ? -26.599 -1.867 12.531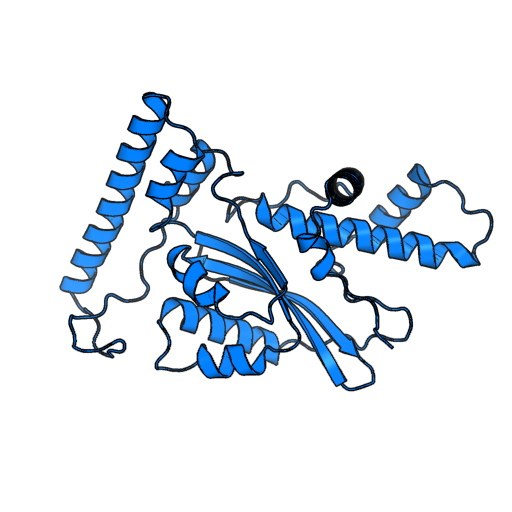 1.00 95.88 83 THR A CA 1
ATOM 660 C C . THR A 1 83 ? -27.436 -0.760 13.195 1.00 95.88 83 THR A C 1
ATOM 662 O O . THR A 1 83 ? -27.352 -0.517 14.405 1.00 95.88 83 THR A O 1
ATOM 665 N N . GLY A 1 84 ? -28.220 -0.027 12.396 1.00 95.69 84 GLY A N 1
ATOM 666 C CA . GLY A 1 84 ? -29.197 0.955 12.881 1.00 95.69 84 GLY A CA 1
ATOM 667 C C . GLY A 1 84 ? -28.591 2.127 13.664 1.00 95.69 84 GLY A C 1
ATOM 668 O O . GLY A 1 84 ? -27.541 2.666 13.313 1.00 95.69 84 GLY A O 1
ATOM 669 N N . PHE A 1 85 ? -29.267 2.548 14.738 1.00 95.62 85 PHE A N 1
ATOM 670 C CA . PHE A 1 85 ? -28.821 3.667 15.577 1.00 95.62 85 PHE A CA 1
ATOM 671 C C . PHE A 1 85 ? -27.485 3.385 16.281 1.00 95.62 85 PHE A C 1
ATOM 673 O O . PHE A 1 85 ? -26.619 4.259 16.326 1.00 95.62 85 PHE A O 1
ATOM 680 N N . LYS A 1 86 ? -27.265 2.146 16.747 1.00 96.50 86 LYS A N 1
ATOM 681 C CA . LYS A 1 86 ? -25.997 1.743 17.376 1.00 96.50 86 LYS A CA 1
ATOM 682 C C . LYS A 1 86 ? -24.809 1.916 16.424 1.00 96.50 86 LYS A C 1
ATOM 684 O O . LYS A 1 86 ? -23.761 2.379 16.863 1.00 96.50 86 LYS A O 1
ATOM 689 N N . LEU A 1 87 ? -24.981 1.644 15.123 1.00 96.38 87 LEU A N 1
ATOM 690 C CA . LEU A 1 87 ? -23.925 1.850 14.121 1.00 96.38 87 LEU A CA 1
ATOM 691 C C . LEU A 1 87 ? -23.487 3.323 14.034 1.00 96.38 87 LEU A C 1
ATOM 693 O O . LEU A 1 87 ? -22.298 3.612 13.894 1.00 96.38 87 LEU A O 1
ATOM 697 N N . LYS A 1 88 ? -24.432 4.267 14.146 1.00 96.44 88 LYS A N 1
ATOM 698 C CA . LYS A 1 88 ? -24.113 5.704 14.170 1.00 96.44 88 LYS A CA 1
ATOM 699 C C . LYS A 1 88 ? -23.273 6.061 15.399 1.00 96.44 88 LYS A C 1
ATOM 701 O O . LYS A 1 88 ? -22.289 6.783 15.262 1.00 96.44 88 LYS A O 1
ATOM 706 N N . LEU A 1 89 ? -23.620 5.512 16.567 1.00 97.38 89 LEU A N 1
ATOM 707 C CA . LEU A 1 89 ? -22.888 5.748 17.815 1.00 97.38 89 LEU A CA 1
ATOM 708 C C . LEU A 1 89 ? -21.462 5.187 17.778 1.00 97.38 89 LEU A C 1
ATOM 710 O O . LEU A 1 89 ? -20.527 5.906 18.116 1.00 97.38 89 LEU A O 1
ATOM 714 N N . VAL A 1 90 ? -21.263 3.944 17.324 1.00 97.44 90 VAL A N 1
ATOM 715 C CA . VAL A 1 90 ? -19.910 3.352 17.262 1.00 97.44 90 VAL A CA 1
ATOM 716 C C . VAL A 1 90 ? -19.022 4.049 16.230 1.00 97.44 90 VAL A C 1
ATOM 718 O O . VAL A 1 90 ? -17.842 4.276 16.489 1.00 97.44 90 VAL A O 1
ATOM 721 N N . ARG A 1 91 ? -19.589 4.490 15.097 1.00 97.00 91 ARG A N 1
ATOM 722 C CA . ARG A 1 91 ? -18.869 5.326 14.121 1.00 97.00 91 ARG A CA 1
ATOM 723 C C . ARG A 1 91 ? -18.460 6.671 14.716 1.00 97.00 91 ARG A C 1
ATOM 725 O O . ARG A 1 91 ? -17.333 7.109 14.489 1.00 97.00 91 ARG A O 1
ATOM 732 N N . LEU A 1 92 ? -19.346 7.307 15.485 1.00 97.25 92 LEU A N 1
ATOM 733 C CA . LEU A 1 92 ? -19.036 8.551 16.188 1.00 97.25 92 LEU A CA 1
ATOM 734 C C . LEU A 1 92 ? -17.932 8.342 17.233 1.00 97.25 92 LEU A C 1
ATOM 736 O O . LEU A 1 92 ? -17.004 9.144 17.293 1.00 97.25 92 LEU A O 1
ATOM 740 N N . ALA A 1 93 ? -17.988 7.253 18.003 1.00 98.12 93 ALA A N 1
ATOM 741 C CA . ALA A 1 93 ? -16.962 6.904 18.983 1.00 98.12 93 ALA A CA 1
ATOM 742 C C . ALA A 1 93 ? -15.592 6.669 18.322 1.00 98.12 93 ALA A C 1
ATOM 744 O O . ALA A 1 93 ? -14.590 7.222 18.772 1.00 98.12 93 ALA A O 1
ATOM 745 N N . TRP A 1 94 ? -15.545 5.932 17.207 1.00 98.00 94 TRP A N 1
ATOM 746 C CA . TRP A 1 94 ? -14.318 5.733 16.427 1.00 98.00 94 TRP A CA 1
ATOM 747 C C . TRP A 1 94 ? -13.749 7.054 15.891 1.00 98.00 94 TRP A C 1
ATOM 749 O O . TRP A 1 94 ? -12.551 7.325 15.991 1.00 98.00 94 TRP A O 1
ATOM 759 N N . TRP A 1 95 ? -14.615 7.915 15.353 1.00 97.44 95 TRP A N 1
ATOM 760 C CA . TRP A 1 95 ? -14.218 9.243 14.893 1.00 97.44 95 TRP A CA 1
ATOM 761 C C . TRP A 1 95 ? -13.681 10.110 16.041 1.00 97.44 95 TRP A C 1
ATOM 763 O O . TRP A 1 95 ? -12.655 10.772 15.879 1.00 97.44 95 TRP A O 1
ATOM 773 N N . ALA A 1 96 ? -14.318 10.078 17.214 1.00 98.06 96 ALA A N 1
ATOM 774 C CA . ALA A 1 96 ? -13.856 10.794 18.400 1.00 98.06 96 ALA A CA 1
ATOM 775 C C . ALA A 1 96 ? -12.492 10.271 18.882 1.00 98.06 96 A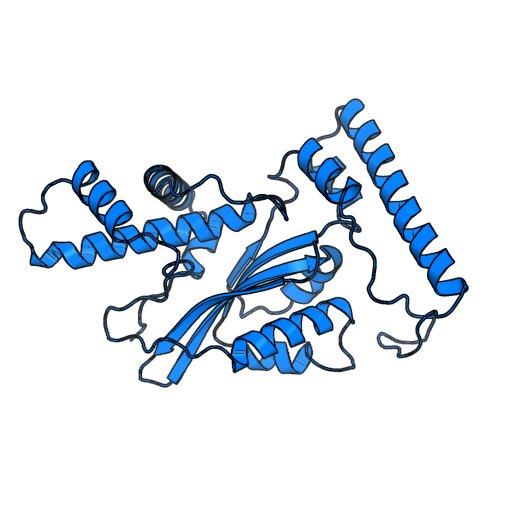LA A C 1
ATOM 777 O O . ALA A 1 96 ? -11.609 11.073 19.189 1.00 98.06 96 ALA A O 1
ATOM 778 N N . ALA A 1 97 ? -12.274 8.952 18.852 1.00 98.31 97 ALA A N 1
ATOM 779 C CA . ALA A 1 97 ? -10.975 8.346 19.145 1.00 98.31 97 ALA A CA 1
ATOM 780 C C . ALA A 1 97 ? -9.882 8.854 18.189 1.00 98.31 97 ALA A C 1
ATOM 782 O O . ALA A 1 97 ? -8.784 9.191 18.631 1.00 98.31 97 ALA A O 1
ATOM 783 N N . SER A 1 98 ? -10.198 9.019 16.900 1.00 97.88 98 SER A N 1
ATOM 784 C CA . SER A 1 98 ? -9.281 9.628 15.926 1.00 97.88 98 SER A CA 1
ATOM 785 C C . SER A 1 98 ? -8.906 11.070 16.295 1.00 97.88 98 SER A C 1
ATOM 787 O O . SER A 1 98 ? -7.740 11.460 16.193 1.00 97.88 98 SER A O 1
ATOM 789 N N . ARG A 1 99 ? -9.866 11.872 16.778 1.00 98.12 99 ARG A N 1
ATOM 790 C CA . ARG A 1 99 ? -9.606 13.247 17.243 1.00 98.12 99 ARG A CA 1
ATOM 791 C C . ARG A 1 99 ? -8.730 13.273 18.490 1.00 98.12 99 ARG A C 1
ATOM 793 O O . ARG A 1 99 ? -7.778 14.049 18.528 1.00 98.12 99 ARG A O 1
ATOM 800 N N . ALA A 1 100 ? -9.008 12.405 19.458 1.00 98.31 100 ALA A N 1
ATOM 801 C CA . ALA A 1 100 ? -8.191 12.271 20.658 1.00 98.31 100 ALA A CA 1
ATOM 802 C C . ALA A 1 100 ? -6.747 11.879 20.305 1.00 98.31 100 ALA A C 1
ATOM 804 O O . ALA A 1 100 ? -5.810 12.535 20.752 1.00 98.31 100 ALA A O 1
ATOM 805 N N . ALA A 1 101 ? -6.567 10.899 19.415 1.00 98.06 101 ALA A N 1
ATOM 806 C CA . ALA A 1 101 ? -5.257 10.472 18.932 1.00 98.06 101 ALA A CA 1
ATOM 807 C C . ALA A 1 101 ? -4.469 11.612 18.265 1.00 98.06 101 ALA A C 1
ATOM 809 O O . ALA A 1 101 ? -3.272 11.758 18.515 1.00 98.06 101 ALA A O 1
ATOM 810 N N . ILE A 1 102 ? -5.132 12.463 17.468 1.00 97.94 102 ILE A N 1
ATOM 811 C CA . ILE A 1 102 ? -4.512 13.673 16.904 1.00 97.94 102 ILE A CA 1
ATOM 812 C C . ILE A 1 102 ? -4.031 14.610 18.016 1.00 97.94 102 ILE A C 1
ATOM 814 O O . ILE A 1 102 ? -2.873 15.027 17.986 1.00 97.94 102 ILE A O 1
ATOM 818 N N . CYS A 1 103 ? -4.885 14.929 18.993 1.00 98.00 103 CYS A N 1
ATOM 819 C CA . CYS A 1 103 ? -4.520 15.815 20.099 1.00 98.00 103 CYS A CA 1
ATOM 820 C C . CYS A 1 103 ? -3.323 15.267 20.885 1.00 98.00 103 CYS A C 1
ATOM 822 O O . CYS A 1 103 ? -2.341 15.981 21.085 1.00 98.00 103 CYS A O 1
ATOM 824 N N . THR A 1 104 ? -3.355 13.987 21.259 1.00 98.00 104 THR A N 1
ATOM 825 C CA . THR A 1 104 ? -2.255 13.327 21.974 1.00 98.00 104 THR A CA 1
ATOM 826 C C . THR A 1 104 ? -0.963 13.347 21.162 1.00 98.00 104 THR A C 1
ATOM 828 O O . THR A 1 104 ? 0.090 13.707 21.685 1.00 98.00 104 THR A O 1
ATOM 831 N N . ALA A 1 105 ? -1.025 13.024 19.868 1.00 97.25 105 ALA A N 1
ATOM 832 C CA . ALA A 1 105 ? 0.149 13.050 19.005 1.00 97.25 105 ALA A CA 1
ATOM 833 C C . ALA A 1 105 ? 0.738 14.468 18.873 1.00 97.25 105 ALA A C 1
ATOM 835 O O . ALA A 1 105 ? 1.960 14.623 18.830 1.00 97.25 105 ALA A O 1
ATOM 836 N N . MET A 1 106 ? -0.108 15.506 18.833 1.00 97.62 106 MET A N 1
ATOM 837 C CA . MET A 1 106 ? 0.326 16.908 18.805 1.00 97.62 106 MET A CA 1
ATOM 838 C C . MET A 1 106 ? 0.993 17.332 20.117 1.00 97.62 106 MET A C 1
ATOM 840 O O . MET A 1 106 ? 2.036 17.979 20.063 1.00 97.62 106 MET A O 1
ATOM 844 N N . ILE A 1 107 ? 0.448 16.929 21.270 1.00 97.94 107 ILE A N 1
ATOM 845 C CA . ILE A 1 107 ? 1.054 17.185 22.587 1.00 97.94 107 ILE A CA 1
ATOM 846 C C . ILE A 1 107 ? 2.438 16.537 22.667 1.00 97.94 107 ILE A C 1
ATOM 848 O O . ILE A 1 107 ? 3.408 17.205 23.007 1.00 97.94 107 ILE A O 1
ATOM 852 N N . LEU A 1 108 ? 2.563 15.263 22.288 1.00 97.50 108 LEU A N 1
ATOM 853 C CA . LEU A 1 108 ? 3.853 14.568 22.304 1.00 97.50 108 LEU A CA 1
ATOM 854 C C . LEU A 1 108 ? 4.868 15.227 21.372 1.00 97.50 108 LEU A C 1
ATOM 856 O O . LEU A 1 108 ? 6.029 15.391 21.741 1.00 97.50 108 LEU A O 1
ATOM 860 N N . ASN A 1 109 ? 4.442 15.639 20.176 1.00 96.56 109 ASN A N 1
ATOM 861 C CA . ASN A 1 109 ? 5.332 16.350 19.268 1.00 96.56 109 ASN A CA 1
ATOM 862 C C . ASN A 1 109 ? 5.775 17.708 19.835 1.00 96.56 109 ASN A C 1
ATOM 864 O O . ASN A 1 109 ? 6.937 18.069 19.666 1.00 96.56 109 ASN A O 1
ATOM 868 N N . TRP A 1 110 ? 4.885 18.427 20.525 1.00 97.00 110 TRP A N 1
ATOM 869 C CA . TRP A 1 110 ? 5.211 19.677 21.218 1.00 97.00 110 TRP A CA 1
ATOM 870 C C . TRP A 1 110 ? 6.198 19.463 22.375 1.00 97.00 110 TRP A C 1
ATOM 872 O O . TRP A 1 110 ? 7.122 20.253 22.535 1.00 97.00 110 TRP A O 1
ATOM 882 N N . LEU A 1 111 ? 6.081 18.348 23.102 1.00 97.94 111 LEU A N 1
ATOM 883 C CA . LEU A 1 111 ? 7.024 17.925 24.147 1.00 97.94 111 LEU A CA 1
ATOM 884 C C . LEU A 1 111 ? 8.373 17.408 23.603 1.00 97.94 111 LEU A C 1
ATOM 886 O O . LEU A 1 111 ? 9.211 16.949 24.374 1.00 97.94 111 LEU A O 1
ATOM 890 N N . GLY A 1 112 ? 8.598 17.448 22.286 1.00 96.44 112 GLY A N 1
ATOM 891 C CA . GLY A 1 112 ? 9.867 17.054 21.667 1.00 96.44 112 GLY A CA 1
ATOM 892 C C . GLY A 1 112 ? 9.985 15.571 21.302 1.00 96.44 112 GLY A C 1
ATOM 893 O O . GLY A 1 112 ? 11.052 15.131 20.873 1.00 96.44 112 GLY A O 1
ATOM 894 N N . VAL A 1 113 ? 8.909 14.782 21.407 1.00 96.31 113 VAL A N 1
ATOM 895 C CA . VAL A 1 113 ? 8.925 13.377 20.975 1.00 96.31 113 VAL A CA 1
ATOM 896 C C . VAL A 1 113 ? 9.091 13.285 19.455 1.00 96.31 113 VAL A C 1
ATOM 898 O O . VAL A 1 113 ? 8.520 14.057 18.674 1.00 96.31 113 VAL A O 1
ATOM 901 N N . THR A 1 114 ? 9.890 12.309 19.017 1.00 93.00 114 THR A N 1
ATOM 902 C CA . THR A 1 114 ? 10.213 12.124 17.600 1.00 93.00 114 THR A CA 1
ATOM 903 C C . THR A 1 114 ? 8.968 11.845 16.755 1.00 93.00 114 THR A C 1
ATOM 905 O O . THR A 1 114 ? 8.052 11.125 17.160 1.00 93.00 114 THR A O 1
ATOM 908 N N . LYS A 1 115 ? 8.975 12.333 15.505 1.00 90.25 115 LYS A N 1
ATOM 909 C CA . LYS A 1 115 ? 7.884 12.099 14.540 1.00 90.25 115 LYS A CA 1
ATOM 910 C C . LYS A 1 115 ? 7.529 10.619 14.373 1.00 90.25 115 LYS A C 1
ATOM 912 O O . LYS A 1 115 ? 6.371 10.309 14.135 1.00 90.25 115 LYS A O 1
ATOM 917 N N . GLN A 1 116 ? 8.508 9.717 14.496 1.00 89.06 116 GLN A N 1
ATOM 918 C CA . GLN A 1 116 ? 8.286 8.279 14.369 1.00 89.06 116 GLN A CA 1
ATOM 919 C C . GLN A 1 116 ? 7.310 7.785 15.432 1.00 89.06 116 GLN A C 1
ATOM 921 O O . GLN A 1 116 ? 6.377 7.070 15.090 1.00 89.06 116 GLN A O 1
ATOM 926 N N . ILE A 1 117 ? 7.511 8.169 16.692 1.00 92.56 117 ILE A N 1
ATOM 927 C CA . ILE A 1 117 ? 6.644 7.744 17.791 1.00 92.56 117 ILE A CA 1
ATOM 928 C C . ILE A 1 117 ? 5.302 8.474 17.720 1.00 92.56 117 ILE A C 1
ATOM 930 O O . ILE A 1 117 ? 4.262 7.827 17.795 1.00 92.56 117 ILE A O 1
ATOM 934 N N . CYS A 1 118 ? 5.295 9.785 17.454 1.00 94.31 118 CYS A N 1
ATOM 935 C CA . CYS A 1 118 ? 4.041 10.534 17.327 1.00 94.31 118 CYS A CA 1
ATOM 936 C C . CYS A 1 118 ? 3.152 10.001 16.189 1.00 94.31 118 CYS A C 1
ATOM 938 O O . CYS A 1 118 ? 1.940 9.892 16.355 1.00 94.31 118 CYS A O 1
ATOM 940 N N . ASN A 1 119 ? 3.736 9.618 15.047 1.00 92.56 119 ASN A N 1
ATOM 941 C CA . ASN A 1 119 ? 2.984 9.059 13.921 1.00 92.56 119 ASN A CA 1
ATOM 942 C C . ASN A 1 119 ? 2.366 7.686 14.240 1.00 92.56 119 ASN A C 1
ATOM 944 O O . ASN A 1 119 ? 1.336 7.359 13.660 1.00 92.56 119 ASN A O 1
ATOM 948 N N . ARG A 1 120 ? 2.936 6.893 15.163 1.00 92.38 120 ARG A N 1
ATOM 949 C CA . ARG A 1 120 ? 2.399 5.564 15.529 1.00 92.38 120 ARG A CA 1
ATOM 950 C C . ARG A 1 120 ? 1.014 5.643 16.163 1.00 92.38 120 ARG A C 1
ATOM 952 O O . ARG A 1 120 ? 0.182 4.786 15.902 1.00 92.38 120 ARG A O 1
ATOM 959 N N . ILE A 1 121 ? 0.746 6.708 16.914 1.00 95.31 121 ILE A N 1
ATOM 960 C CA . ILE A 1 121 ? -0.560 6.967 17.547 1.00 95.31 121 ILE A CA 1
ATOM 961 C C . ILE A 1 121 ? -1.657 7.190 16.499 1.00 95.31 121 ILE A C 1
ATOM 963 O O . ILE A 1 121 ? -2.831 6.932 16.748 1.00 95.31 121 ILE A O 1
ATOM 967 N N . LEU A 1 122 ? -1.271 7.650 15.309 1.00 95.38 122 LEU A N 1
ATOM 968 C CA . LEU A 1 122 ? -2.190 7.943 14.217 1.00 95.38 122 LEU A CA 1
ATOM 969 C C . LEU A 1 122 ? -2.480 6.717 13.339 1.00 95.38 122 LEU A C 1
ATOM 971 O O . LEU A 1 122 ? -3.503 6.707 12.657 1.00 95.38 122 LEU A O 1
ATOM 975 N N . GLU A 1 123 ? -1.623 5.687 13.361 1.00 93.56 123 GLU A N 1
ATOM 976 C CA . GLU A 1 123 ? -1.700 4.530 12.455 1.00 93.56 123 GLU A CA 1
ATOM 977 C C . GLU A 1 123 ? -3.070 3.830 12.417 1.00 93.56 123 GLU A C 1
ATOM 979 O O . GLU A 1 123 ? -3.497 3.504 11.309 1.00 93.56 123 GLU A O 1
ATOM 984 N N . PRO A 1 124 ? -3.817 3.657 13.529 1.00 95.69 124 PRO A N 1
ATOM 985 C CA . PRO A 1 124 ? -5.146 3.041 13.482 1.00 95.69 124 PRO A CA 1
ATOM 986 C C . PRO A 1 124 ? -6.155 3.767 12.581 1.00 95.69 124 PRO A C 1
ATOM 988 O O . PRO A 1 124 ? -7.093 3.153 12.086 1.00 95.69 124 PRO A O 1
ATOM 991 N N . PHE A 1 125 ? -5.957 5.066 12.342 1.00 96.50 125 PHE A N 1
ATOM 992 C CA . PHE A 1 125 ? -6.874 5.928 11.590 1.00 96.50 125 PHE A CA 1
ATOM 993 C C . PHE A 1 125 ? -6.324 6.328 10.220 1.00 96.50 125 PHE A C 1
ATOM 995 O O . PHE A 1 125 ? -6.894 7.187 9.545 1.00 96.50 125 PHE A O 1
ATOM 1002 N N . MET A 1 126 ? -5.196 5.752 9.811 1.00 93.75 126 MET A N 1
ATOM 1003 C CA . MET A 1 126 ? -4.525 6.114 8.573 1.00 93.75 126 MET A CA 1
ATOM 1004 C C . MET A 1 126 ? -4.938 5.220 7.408 1.00 93.75 126 MET A C 1
ATOM 1006 O O . MET A 1 126 ? -5.102 4.007 7.541 1.00 93.75 126 MET A O 1
ATOM 1010 N N . TRP A 1 127 ? -4.993 5.831 6.230 1.00 93.81 127 TRP A N 1
ATOM 1011 C CA . TRP A 1 127 ? -4.882 5.117 4.966 1.00 93.81 127 TRP A CA 1
ATOM 1012 C C . TRP A 1 127 ? -3.414 4.876 4.633 1.00 93.81 127 TRP A C 1
ATOM 1014 O O . TRP A 1 127 ? -2.527 5.612 5.072 1.00 93.81 127 TRP A O 1
ATOM 1024 N N . HIS A 1 128 ? -3.165 3.839 3.848 1.00 91.81 128 HIS A N 1
ATOM 1025 C CA . HIS A 1 128 ? -1.834 3.362 3.537 1.00 91.81 128 HIS A CA 1
ATOM 1026 C C . HIS A 1 128 ? -1.749 2.942 2.077 1.00 91.81 128 HIS A C 1
ATOM 1028 O O . HIS A 1 128 ? -2.609 2.199 1.612 1.00 91.81 128 HIS A O 1
ATOM 1034 N N . THR A 1 129 ? -0.719 3.408 1.372 1.00 92.00 129 THR A N 1
ATOM 1035 C CA . THR A 1 129 ? -0.494 3.075 -0.039 1.00 92.00 129 THR A CA 1
ATOM 1036 C C . THR A 1 129 ? 0.737 2.186 -0.181 1.00 92.00 129 THR A C 1
ATOM 1038 O O . THR A 1 129 ? 1.778 2.427 0.442 1.00 92.00 129 THR A O 1
ATOM 1041 N N . VAL A 1 130 ? 0.596 1.141 -0.992 1.00 93.25 130 VAL A N 1
ATOM 1042 C CA . VAL A 1 130 ? 1.625 0.137 -1.268 1.00 93.25 130 VAL A CA 1
ATOM 1043 C C . VAL A 1 130 ? 1.675 -0.095 -2.770 1.00 93.25 130 VAL A C 1
ATOM 1045 O O . VAL A 1 130 ? 0.632 -0.242 -3.403 1.00 93.25 130 VAL A O 1
ATOM 1048 N N . ILE A 1 131 ? 2.880 -0.143 -3.331 1.00 94.69 131 ILE A N 1
ATOM 1049 C CA . ILE A 1 131 ? 3.107 -0.798 -4.616 1.00 94.69 131 ILE A CA 1
ATOM 1050 C C . ILE A 1 131 ? 3.433 -2.265 -4.346 1.00 94.69 131 ILE A C 1
ATOM 1052 O O . ILE A 1 131 ? 4.235 -2.585 -3.465 1.00 94.69 131 ILE A O 1
ATOM 1056 N N . VAL A 1 132 ? 2.780 -3.155 -5.079 1.00 96.75 132 VAL A N 1
ATOM 1057 C CA . VAL A 1 132 ? 2.936 -4.601 -4.944 1.00 96.75 132 VAL A CA 1
ATOM 1058 C C . VAL A 1 132 ? 3.075 -5.229 -6.323 1.00 96.75 132 VAL A C 1
ATOM 1060 O O . VAL A 1 132 ? 2.449 -4.781 -7.279 1.00 96.75 132 VAL A O 1
ATOM 1063 N N . THR A 1 133 ? 3.929 -6.235 -6.461 1.00 96.94 133 THR A N 1
ATOM 1064 C CA . THR A 1 133 ? 4.133 -6.969 -7.716 1.00 96.94 133 THR A CA 1
ATOM 1065 C C . THR A 1 133 ? 4.247 -8.452 -7.427 1.00 96.94 133 THR A C 1
ATOM 1067 O O . THR A 1 133 ? 4.905 -8.846 -6.461 1.00 96.94 133 THR A O 1
ATOM 1070 N N . SER A 1 134 ? 3.563 -9.263 -8.229 1.00 96.06 134 SER A N 1
ATOM 1071 C CA . SER A 1 134 ? 3.567 -10.717 -8.091 1.00 96.06 134 SER A CA 1
ATOM 1072 C C . SER A 1 134 ? 3.127 -11.403 -9.383 1.00 96.06 134 SER A C 1
ATOM 1074 O O . SER A 1 134 ? 2.452 -10.789 -10.217 1.00 96.06 134 SER A O 1
ATOM 1076 N N . SER A 1 135 ? 3.518 -12.669 -9.524 1.00 93.50 135 SER A N 1
ATOM 1077 C CA . SER A 1 135 ? 2.919 -13.643 -10.442 1.00 93.50 135 SER A CA 1
ATOM 1078 C C . SER A 1 135 ? 1.878 -14.535 -9.752 1.00 93.50 135 SER A C 1
ATOM 1080 O O . SER A 1 135 ? 1.067 -15.158 -10.421 1.00 93.50 135 SER A O 1
ATOM 1082 N N . GLU A 1 136 ? 1.857 -14.569 -8.415 1.00 92.50 136 GLU A N 1
ATOM 1083 C CA . GLU A 1 136 ? 1.089 -15.525 -7.603 1.00 92.50 136 GLU A CA 1
ATOM 1084 C C . GLU A 1 136 ? -0.183 -14.890 -7.020 1.00 92.50 136 GLU A C 1
ATOM 1086 O O . GLU A 1 136 ? -0.419 -14.889 -5.806 1.00 92.50 136 GLU A O 1
ATOM 1091 N N . TRP A 1 137 ? -1.005 -14.288 -7.880 1.00 96.00 137 TRP A N 1
ATOM 1092 C CA . TRP A 1 137 ? -2.220 -13.591 -7.445 1.00 96.00 137 TRP A CA 1
ATOM 1093 C C . TRP A 1 137 ? -3.361 -14.531 -7.054 1.00 96.00 137 TRP A C 1
ATOM 1095 O O . TRP A 1 137 ? -4.165 -14.190 -6.187 1.00 96.00 137 TRP A O 1
ATOM 1105 N N . GLU A 1 138 ? -3.408 -15.727 -7.637 1.00 95.12 138 GLU A N 1
ATOM 1106 C CA . GLU A 1 138 ? -4.487 -16.700 -7.437 1.00 95.12 138 GLU A CA 1
ATOM 1107 C C . GLU A 1 138 ? -4.654 -17.079 -5.964 1.00 95.12 138 GLU A C 1
ATOM 1109 O O . GLU A 1 138 ? -5.755 -16.996 -5.422 1.00 95.12 138 GLU A O 1
ATOM 1114 N N . ASN A 1 139 ? -3.553 -17.394 -5.273 1.00 94.38 139 ASN A N 1
ATOM 1115 C CA . ASN A 1 139 ? -3.585 -17.710 -3.845 1.00 94.38 139 ASN A CA 1
ATOM 1116 C C . ASN A 1 139 ? -4.056 -16.518 -2.994 1.00 94.38 139 ASN A C 1
ATOM 1118 O O . ASN A 1 139 ? -4.779 -16.690 -2.010 1.00 94.38 139 ASN A O 1
ATOM 1122 N N . PHE A 1 140 ? -3.668 -15.293 -3.360 1.00 96.69 140 PHE A N 1
ATOM 1123 C CA . PHE A 1 140 ? -4.141 -14.100 -2.663 1.00 96.69 140 PHE A CA 1
ATOM 1124 C C . PHE A 1 140 ? -5.649 -13.921 -2.825 1.00 96.69 140 PHE A C 1
ATOM 1126 O O . PHE A 1 140 ? -6.341 -13.718 -1.826 1.00 96.69 140 PHE A O 1
ATOM 1133 N N . PHE A 1 141 ? -6.163 -14.040 -4.048 1.00 97.62 141 PHE A N 1
ATOM 1134 C CA . PHE A 1 141 ? -7.593 -13.917 -4.311 1.00 97.62 141 PHE A CA 1
ATOM 1135 C C . PHE A 1 141 ? -8.388 -15.042 -3.649 1.00 97.62 141 PHE A C 1
ATOM 1137 O O . PHE A 1 141 ? -9.355 -14.744 -2.959 1.00 97.62 141 PHE A O 1
ATOM 1144 N N . ALA A 1 142 ? -7.936 -16.293 -3.727 1.00 96.50 142 ALA A N 1
ATOM 1145 C CA . ALA A 1 142 ? -8.603 -17.418 -3.072 1.00 96.50 142 ALA A CA 1
ATOM 1146 C C . ALA A 1 142 ? -8.742 -17.222 -1.551 1.00 96.50 142 ALA A C 1
ATOM 1148 O O . ALA A 1 142 ? -9.782 -17.522 -0.971 1.00 96.50 142 ALA A O 1
ATOM 1149 N N . LEU A 1 143 ? -7.709 -16.682 -0.893 1.00 95.50 143 LEU A N 1
ATOM 1150 C CA . LEU A 1 143 ? -7.710 -16.506 0.561 1.00 95.50 143 LEU A CA 1
ATOM 1151 C C . LEU A 1 143 ? -8.352 -15.202 1.032 1.00 95.50 143 LEU A C 1
ATOM 1153 O O . LEU A 1 143 ? -8.790 -15.130 2.184 1.00 95.50 143 LEU A O 1
ATOM 1157 N N . ARG A 1 144 ? -8.342 -14.150 0.209 1.00 96.75 144 ARG A N 1
ATOM 1158 C CA . ARG A 1 144 ? -8.751 -12.802 0.629 1.00 96.75 144 ARG A CA 1
ATOM 1159 C C . ARG A 1 144 ? -10.020 -12.316 -0.061 1.00 96.75 144 ARG A C 1
ATOM 1161 O O . ARG A 1 144 ? -10.794 -11.635 0.591 1.00 96.75 144 ARG A O 1
ATOM 1168 N N . ALA A 1 145 ? -10.292 -12.692 -1.307 1.00 96.69 145 ALA A N 1
ATOM 1169 C CA . ALA A 1 145 ? -11.549 -12.396 -2.000 1.00 96.69 145 ALA A CA 1
ATOM 1170 C C . ALA A 1 145 ? -12.602 -13.484 -1.704 1.00 96.69 145 ALA A C 1
ATOM 1172 O O . ALA A 1 145 ? -13.111 -14.142 -2.604 1.00 96.69 145 ALA A O 1
ATOM 1173 N N . GLN A 1 146 ? -12.878 -13.701 -0.415 1.00 94.31 146 GLN A N 1
ATOM 1174 C CA . GLN A 1 146 ? -13.843 -14.688 0.076 1.00 94.31 146 GLN A CA 1
ATOM 1175 C C . GLN A 1 146 ? -14.542 -14.187 1.339 1.00 94.31 146 GLN A C 1
ATOM 1177 O O . GLN A 1 146 ? -13.965 -13.398 2.088 1.00 94.31 146 GLN A O 1
ATOM 1182 N N . ASP A 1 147 ? -15.740 -14.697 1.618 1.00 89.31 147 ASP A N 1
ATOM 1183 C CA . ASP A 1 147 ? -16.634 -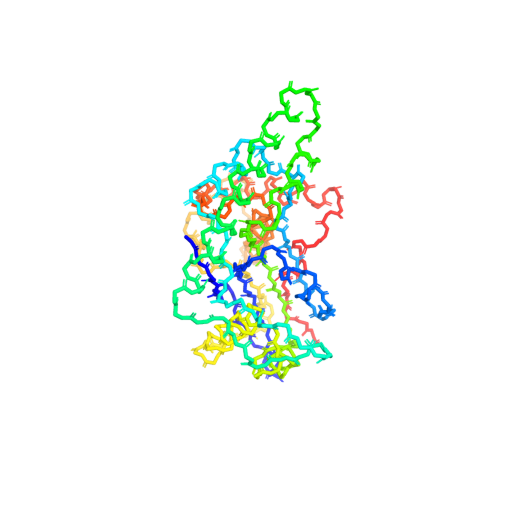14.218 2.687 1.00 89.31 147 ASP A CA 1
ATOM 1184 C C . ASP A 1 147 ? -16.034 -14.275 4.097 1.00 89.31 147 ASP A C 1
ATOM 1186 O O . ASP A 1 147 ? -16.359 -13.449 4.944 1.00 89.31 147 ASP A O 1
ATOM 1190 N N . GLN A 1 148 ? -15.126 -15.221 4.337 1.00 88.31 148 GLN A N 1
ATOM 1191 C CA . GLN A 1 148 ? -14.498 -15.450 5.641 1.00 88.31 148 GLN A CA 1
ATOM 1192 C C . GLN A 1 148 ? -13.262 -14.578 5.911 1.00 88.31 148 GLN A C 1
ATOM 1194 O O . GLN A 1 148 ? -12.667 -14.655 6.990 1.00 88.31 148 GLN A O 1
ATOM 1199 N N . ALA A 1 149 ? -12.829 -13.786 4.928 1.00 92.38 149 ALA A N 1
ATOM 1200 C CA . ALA A 1 149 ? -11.734 -12.844 5.102 1.00 92.38 149 ALA A CA 1
ATOM 1201 C C . ALA A 1 149 ? -12.197 -11.587 5.854 1.00 92.38 149 ALA A C 1
ATOM 1203 O O . ALA A 1 149 ? -13.360 -11.194 5.798 1.00 92.38 149 ALA A O 1
ATOM 1204 N N . GLU A 1 150 ? -11.261 -10.925 6.535 1.00 93.19 150 GLU A N 1
ATOM 1205 C CA . GLU A 1 150 ? -11.535 -9.656 7.206 1.00 93.19 150 GLU A CA 1
ATOM 1206 C C . GLU A 1 150 ? -12.057 -8.625 6.185 1.00 93.19 150 GLU A C 1
ATOM 1208 O O . GLU A 1 150 ? -11.503 -8.463 5.095 1.00 93.19 150 GLU A O 1
ATOM 1213 N N . ILE A 1 151 ? -13.150 -7.931 6.510 1.00 94.94 151 ILE A N 1
ATOM 1214 C CA . ILE A 1 151 ? -13.940 -7.160 5.534 1.00 94.94 151 ILE A CA 1
ATOM 1215 C C . ILE A 1 151 ? -13.146 -6.078 4.785 1.00 94.94 151 ILE A C 1
ATOM 1217 O O . ILE A 1 151 ? -13.498 -5.711 3.661 1.00 94.94 151 ILE A O 1
ATOM 1221 N N . HIS A 1 152 ? -12.074 -5.539 5.372 1.00 96.50 152 HIS A N 1
ATOM 1222 C CA . HIS A 1 152 ? -11.252 -4.515 4.738 1.00 96.50 152 HIS A CA 1
ATOM 1223 C C . HIS A 1 152 ? -10.259 -5.130 3.751 1.00 96.50 152 HIS A C 1
ATOM 1225 O O . HIS A 1 152 ? -10.139 -4.615 2.636 1.00 96.50 152 HIS A O 1
ATOM 1231 N N . ILE A 1 153 ? -9.566 -6.221 4.110 1.00 97.06 153 ILE A N 1
ATOM 1232 C CA . ILE A 1 153 ? -8.702 -6.918 3.141 1.00 97.06 153 ILE A CA 1
ATOM 1233 C C . ILE A 1 153 ? -9.529 -7.578 2.042 1.00 97.06 153 ILE A C 1
ATOM 1235 O O . ILE A 1 153 ? -9.116 -7.569 0.886 1.00 97.06 153 ILE A O 1
ATOM 1239 N N . GLN A 1 154 ? -10.720 -8.068 2.385 1.00 97.00 154 GLN A N 1
ATOM 1240 C CA . GLN A 1 154 ? -11.663 -8.655 1.447 1.00 97.00 154 GLN A CA 1
ATOM 1241 C C . GLN A 1 154 ? -12.104 -7.642 0.398 1.00 97.00 154 GLN A C 1
ATOM 1243 O O . GLN A 1 154 ? -11.991 -7.896 -0.801 1.00 97.00 154 GLN A O 1
ATOM 1248 N N . LYS A 1 155 ? -12.525 -6.451 0.839 1.00 97.69 155 LYS A N 1
ATOM 1249 C CA . LYS A 1 155 ? -12.868 -5.361 -0.075 1.00 97.69 155 LYS A CA 1
ATOM 1250 C C . LYS A 1 155 ? -11.711 -5.022 -1.012 1.00 97.69 155 LYS A C 1
ATOM 1252 O O . LYS A 1 155 ? -11.935 -4.839 -2.205 1.00 97.69 155 LYS A O 1
ATOM 1257 N N . LEU A 1 156 ? -10.486 -4.941 -0.488 1.00 98.06 156 LEU A N 1
ATOM 1258 C CA . LEU A 1 156 ? -9.312 -4.691 -1.320 1.00 98.06 156 LEU A CA 1
ATOM 1259 C C . LEU A 1 156 ? -9.091 -5.821 -2.336 1.00 98.06 156 LEU A C 1
ATOM 1261 O O . LEU A 1 156 ? -8.855 -5.536 -3.506 1.00 98.06 156 LEU A O 1
ATOM 1265 N N . ALA A 1 157 ? -9.178 -7.079 -1.907 1.00 98.12 157 ALA A N 1
ATOM 1266 C CA . ALA A 1 157 ? -8.934 -8.238 -2.756 1.00 98.12 157 ALA A CA 1
ATOM 1267 C C . ALA A 1 157 ? -9.950 -8.347 -3.899 1.00 98.12 157 ALA A C 1
ATOM 1269 O O . ALA A 1 157 ? -9.537 -8.569 -5.033 1.00 98.12 157 ALA A O 1
ATOM 1270 N N . TYR A 1 158 ? -11.239 -8.104 -3.638 1.00 98.50 158 TYR A N 1
ATOM 1271 C CA . TYR A 1 158 ? -12.250 -8.046 -4.698 1.00 98.50 158 TYR A CA 1
ATOM 1272 C C . TYR A 1 158 ? -11.983 -6.911 -5.692 1.00 98.50 158 TYR A C 1
ATOM 1274 O O . TYR A 1 158 ? -12.056 -7.142 -6.894 1.00 98.50 158 TYR A O 1
ATOM 1282 N N . MET A 1 159 ? -11.603 -5.716 -5.220 1.00 98.38 159 MET A N 1
ATOM 1283 C CA . MET A 1 159 ? -11.234 -4.611 -6.118 1.00 98.38 159 MET A CA 1
ATOM 1284 C C . MET A 1 159 ? -10.012 -4.957 -6.979 1.00 98.38 159 MET A C 1
ATOM 1286 O O . MET A 1 159 ? -9.979 -4.651 -8.164 1.00 98.38 159 MET A O 1
ATOM 1290 N N . MET A 1 160 ? -9.001 -5.606 -6.399 1.00 98.44 160 MET A N 1
ATOM 1291 C CA . MET A 1 160 ? -7.818 -6.043 -7.144 1.00 98.44 160 MET A CA 1
ATOM 1292 C C . MET A 1 160 ? -8.148 -7.130 -8.171 1.00 98.44 160 MET A C 1
ATOM 1294 O O . MET A 1 160 ? -7.628 -7.068 -9.282 1.00 98.44 160 MET A O 1
ATOM 1298 N N . LEU A 1 161 ? -9.004 -8.093 -7.812 1.00 98.38 161 LEU A N 1
ATOM 1299 C CA . LEU A 1 161 ? -9.463 -9.171 -8.691 1.00 98.38 161 LEU A CA 1
ATOM 1300 C C . LEU A 1 161 ? -10.291 -8.628 -9.860 1.00 98.38 161 LEU A C 1
ATOM 1302 O O . LEU A 1 161 ? -10.113 -9.057 -10.996 1.00 98.38 161 LEU A O 1
ATOM 1306 N N . GLU A 1 162 ? -11.167 -7.659 -9.599 1.00 98.31 162 GLU A N 1
ATOM 1307 C CA . GLU A 1 162 ? -11.947 -6.990 -10.638 1.00 98.31 162 GLU A CA 1
ATOM 1308 C C . GLU A 1 162 ? -11.031 -6.310 -11.666 1.00 98.31 162 GLU A C 1
ATOM 1310 O O . GLU A 1 162 ? -11.169 -6.549 -12.865 1.00 98.31 162 GLU A O 1
ATOM 1315 N N . GLU A 1 163 ? -10.050 -5.530 -11.207 1.00 98.00 163 GLU A N 1
ATOM 1316 C CA . GLU A 1 163 ? -9.062 -4.901 -12.092 1.00 98.00 163 GLU A CA 1
ATOM 1317 C C . GLU A 1 163 ? -8.184 -5.941 -12.808 1.00 98.00 163 GLU A C 1
ATOM 1319 O O . GLU A 1 163 ? -7.904 -5.799 -13.997 1.00 98.00 163 GLU A O 1
ATOM 1324 N N . TYR A 1 164 ? -7.803 -7.028 -12.125 1.00 98.00 164 TYR A N 1
ATOM 1325 C CA . TYR A 1 164 ? -7.035 -8.130 -12.718 1.00 98.00 164 TYR A CA 1
ATOM 1326 C C . TYR A 1 164 ? -7.762 -8.768 -13.904 1.00 98.00 164 TYR A C 1
ATOM 1328 O O . TYR A 1 164 ? -7.156 -9.021 -14.945 1.00 98.00 164 TYR A O 1
ATOM 1336 N N . ASN A 1 165 ? -9.062 -9.020 -13.742 1.00 97.56 165 ASN A N 1
ATOM 1337 C CA . ASN A 1 165 ? -9.891 -9.684 -14.744 1.00 97.56 165 ASN A CA 1
ATOM 1338 C C . ASN A 1 165 ? -10.242 -8.762 -15.917 1.00 97.56 165 ASN A C 1
ATOM 1340 O O . ASN A 1 165 ? -10.438 -9.243 -17.029 1.00 97.56 165 ASN A O 1
ATOM 1344 N N . LYS A 1 166 ? -10.318 -7.445 -15.685 1.00 97.56 166 LYS A N 1
ATOM 1345 C CA . LYS A 1 166 ? -10.520 -6.445 -16.746 1.00 97.56 166 LYS A CA 1
ATOM 1346 C C . LYS A 1 166 ? -9.252 -6.170 -17.556 1.00 97.56 166 LYS A C 1
ATOM 1348 O O . LYS A 1 166 ? -9.351 -5.770 -18.713 1.00 97.56 166 LYS A O 1
ATOM 1353 N N . SER A 1 167 ? -8.079 -6.326 -16.946 1.00 96.31 167 SER A N 1
ATOM 1354 C CA . SER A 1 167 ? -6.801 -6.010 -17.582 1.00 96.31 167 SER A CA 1
ATOM 1355 C C . SER A 1 167 ? -6.402 -7.051 -18.627 1.00 96.31 167 SER A C 1
ATOM 1357 O O . SER A 1 167 ? -6.414 -8.254 -18.364 1.00 96.31 167 SER A O 1
ATOM 1359 N N . ALA A 1 168 ? -5.990 -6.570 -19.801 1.00 95.44 168 ALA A N 1
ATOM 1360 C CA . ALA A 1 168 ? -5.355 -7.373 -20.837 1.00 95.44 168 ALA A CA 1
ATOM 1361 C C . ALA A 1 168 ? -3.824 -7.218 -20.724 1.00 95.44 168 ALA A C 1
ATOM 1363 O O . ALA A 1 168 ? -3.312 -6.128 -21.002 1.00 95.44 168 ALA A O 1
ATOM 1364 N N . PRO A 1 169 ? -3.078 -8.261 -20.311 1.00 95.00 169 PRO A N 1
ATOM 1365 C CA . PRO A 1 169 ? -1.639 -8.149 -20.108 1.00 95.00 169 PRO A CA 1
ATOM 1366 C C . PRO A 1 169 ? -0.899 -7.932 -21.433 1.00 95.00 169 PRO A C 1
ATOM 1368 O O . PRO A 1 169 ? -1.199 -8.568 -22.445 1.00 95.00 169 PRO A O 1
ATOM 1371 N N . LYS A 1 170 ? 0.129 -7.077 -21.417 1.00 93.88 170 LYS A N 1
ATOM 1372 C CA . LYS A 1 170 ? 1.026 -6.897 -22.565 1.00 93.88 170 LYS A CA 1
ATOM 1373 C C . LYS A 1 170 ? 1.901 -8.142 -22.735 1.00 93.88 170 LYS A C 1
ATOM 1375 O O . LYS A 1 170 ? 2.659 -8.486 -21.828 1.00 93.88 170 LYS A O 1
ATOM 1380 N N . VAL A 1 171 ? 1.851 -8.778 -23.904 1.00 93.25 171 VAL A N 1
ATOM 1381 C CA . VAL A 1 171 ? 2.799 -9.846 -24.259 1.00 93.25 171 VAL A CA 1
ATOM 1382 C C . VAL A 1 171 ? 4.193 -9.237 -24.400 1.00 93.25 171 VAL A C 1
ATOM 1384 O O . VAL A 1 171 ? 4.374 -8.318 -25.199 1.00 93.25 171 VAL A O 1
ATOM 1387 N N . LEU A 1 172 ? 5.154 -9.718 -23.609 1.00 90.56 172 LEU A N 1
ATOM 1388 C CA . LEU A 1 172 ? 6.549 -9.280 -23.675 1.00 90.56 172 LEU A CA 1
ATOM 1389 C C . LEU A 1 172 ? 7.347 -10.193 -24.600 1.00 90.56 172 LEU A C 1
ATOM 1391 O O . LEU A 1 172 ? 7.410 -11.403 -24.372 1.00 90.56 172 LEU A O 1
ATOM 1395 N N . LYS A 1 173 ? 7.992 -9.597 -25.603 1.00 86.38 173 LYS A N 1
ATOM 1396 C CA . LYS A 1 173 ? 8.974 -10.279 -26.455 1.00 86.38 173 LYS A CA 1
ATOM 1397 C C . LYS A 1 173 ? 10.329 -10.391 -25.756 1.00 86.38 173 LYS A C 1
ATOM 1399 O O . LYS A 1 173 ? 10.598 -9.709 -24.764 1.00 86.38 173 LYS A O 1
ATOM 1404 N N . ALA A 1 174 ? 11.221 -11.209 -26.313 1.00 81.69 174 ALA A N 1
ATOM 1405 C CA . ALA A 1 174 ? 12.618 -11.247 -25.891 1.00 81.69 174 ALA A CA 1
ATOM 1406 C C . ALA A 1 174 ? 13.225 -9.829 -25.877 1.00 81.69 174 ALA A C 1
ATOM 1408 O O . ALA A 1 174 ? 13.133 -9.092 -26.856 1.00 81.69 174 ALA A O 1
ATOM 1409 N N . GLY A 1 175 ? 13.817 -9.447 -24.744 1.00 81.50 175 GLY A N 1
ATOM 1410 C CA . GLY A 1 175 ? 14.371 -8.109 -24.514 1.00 81.50 175 GLY A CA 1
ATOM 1411 C C . GLY A 1 175 ? 13.381 -7.054 -24.000 1.00 81.50 175 GLY A C 1
ATOM 1412 O O . GLY A 1 175 ? 13.829 -6.001 -23.559 1.00 81.50 175 GLY A O 1
ATOM 1413 N N . GLU A 1 176 ? 12.064 -7.296 -23.978 1.00 87.50 176 GLU A N 1
ATOM 1414 C CA . GLU A 1 176 ? 11.094 -6.351 -23.401 1.00 87.50 176 GLU A CA 1
ATOM 1415 C C . GLU A 1 176 ? 10.900 -6.544 -21.893 1.00 87.50 176 GLU A C 1
ATOM 1417 O O . GLU A 1 176 ? 10.803 -7.660 -21.390 1.00 87.50 176 GLU A O 1
ATOM 1422 N N . TRP A 1 177 ? 10.772 -5.437 -21.164 1.00 91.44 177 TRP A N 1
ATOM 1423 C CA . TRP A 1 177 ? 10.673 -5.445 -19.706 1.00 91.44 177 TRP A CA 1
ATOM 1424 C C . TRP A 1 177 ? 9.259 -5.151 -19.211 1.00 91.44 177 TRP A C 1
ATOM 1426 O O . TRP A 1 177 ? 8.514 -4.361 -19.795 1.00 91.44 177 TRP A O 1
ATOM 1436 N N . HIS A 1 178 ? 8.935 -5.716 -18.053 1.00 93.94 178 HIS A N 1
ATOM 1437 C CA . HIS A 1 178 ? 7.859 -5.244 -17.200 1.00 93.94 178 HIS A CA 1
ATOM 1438 C C . HIS A 1 178 ? 8.289 -3.935 -16.524 1.00 93.94 178 HIS A C 1
ATOM 1440 O O . HIS A 1 178 ? 9.171 -3.936 -15.661 1.00 93.94 178 HIS A O 1
ATOM 1446 N N . ILE A 1 179 ? 7.680 -2.817 -16.934 1.00 94.00 179 ILE A N 1
ATOM 1447 C CA . ILE A 1 179 ? 8.033 -1.460 -16.492 1.00 94.00 179 ILE A CA 1
ATOM 1448 C C . ILE A 1 179 ? 6.815 -0.816 -15.801 1.00 94.00 179 ILE A C 1
ATOM 1450 O O . ILE A 1 179 ? 5.960 -0.234 -16.477 1.00 94.00 179 ILE A O 1
ATOM 1454 N N . PRO A 1 180 ? 6.718 -0.879 -14.459 1.00 93.06 180 PRO A N 1
ATOM 1455 C CA . PRO A 1 180 ? 5.681 -0.194 -13.697 1.00 93.06 180 PRO A CA 1
ATOM 1456 C C . PRO A 1 180 ? 5.700 1.315 -13.951 1.00 93.06 180 PRO A C 1
ATOM 1458 O O . PRO A 1 180 ? 6.763 1.935 -13.998 1.00 93.06 180 PRO A O 1
ATOM 1461 N N . PHE A 1 181 ? 4.514 1.911 -14.106 1.00 90.56 181 PHE A N 1
ATOM 1462 C CA . PHE A 1 181 ? 4.326 3.310 -14.516 1.00 90.56 181 PHE A CA 1
ATOM 1463 C C . PHE A 1 181 ? 4.849 3.650 -15.919 1.00 90.56 181 PHE A C 1
ATOM 1465 O O . PHE A 1 181 ? 4.912 4.836 -16.247 1.00 90.56 181 PHE A O 1
ATOM 1472 N N . GLY A 1 182 ? 5.203 2.660 -16.747 1.00 85.25 182 GLY A N 1
ATOM 1473 C CA . GLY A 1 182 ? 5.712 2.880 -18.105 1.00 85.25 182 GLY A CA 1
ATOM 1474 C C . GLY A 1 182 ? 4.737 3.663 -18.987 1.00 85.25 182 GLY A C 1
ATOM 1475 O O . GLY A 1 182 ? 5.145 4.600 -19.666 1.00 85.25 182 GLY A O 1
ATOM 1476 N N . ASN A 1 183 ? 3.437 3.369 -18.881 1.00 82.88 183 ASN A N 1
ATOM 1477 C CA . ASN A 1 183 ? 2.377 4.086 -19.607 1.00 82.88 183 ASN A CA 1
ATOM 1478 C C . ASN A 1 183 ? 2.267 5.568 -19.208 1.00 82.88 183 ASN A C 1
ATOM 1480 O O . ASN A 1 183 ? 1.750 6.378 -19.970 1.00 82.88 183 ASN A O 1
ATOM 1484 N N . ASN A 1 184 ? 2.782 5.933 -18.031 1.00 82.50 184 ASN A N 1
ATOM 1485 C CA . ASN A 1 184 ? 2.769 7.299 -17.514 1.00 82.50 184 ASN A CA 1
ATOM 1486 C C . ASN A 1 184 ? 4.106 8.013 -17.788 1.00 82.50 184 ASN A C 1
ATOM 1488 O O . ASN A 1 184 ? 4.407 9.025 -17.152 1.00 82.50 184 ASN A O 1
ATOM 1492 N N . ILE A 1 185 ? 4.988 7.450 -18.619 1.00 83.94 185 ILE A N 1
ATOM 1493 C CA . ILE A 1 185 ? 6.224 8.106 -19.050 1.00 83.94 185 ILE A CA 1
ATOM 1494 C C . ILE A 1 185 ? 5.965 8.734 -20.421 1.00 83.94 185 ILE A C 1
ATOM 1496 O O . ILE A 1 185 ? 5.773 8.037 -21.412 1.00 83.94 185 ILE A O 1
ATOM 1500 N N . ASP A 1 186 ? 5.993 10.065 -20.480 1.00 85.00 186 ASP A N 1
ATOM 1501 C CA . ASP A 1 186 ? 6.024 10.815 -21.737 1.00 85.00 186 ASP A CA 1
ATOM 1502 C C . ASP A 1 186 ? 7.332 10.495 -22.472 1.00 85.00 186 ASP A C 1
ATOM 1504 O O . ASP A 1 186 ? 8.407 10.963 -22.076 1.00 85.00 186 ASP A O 1
ATOM 1508 N N . GLN A 1 187 ? 7.230 9.664 -23.512 1.00 82.56 187 GLN A N 1
ATOM 1509 C CA . GLN A 1 187 ? 8.383 9.149 -24.247 1.00 82.56 187 GLN A CA 1
ATOM 1510 C C . GLN A 1 187 ? 9.194 10.261 -24.912 1.00 82.56 187 GLN A C 1
ATOM 1512 O O . GLN A 1 187 ? 10.419 10.218 -24.854 1.00 82.56 187 GLN A O 1
ATOM 1517 N N . ASN A 1 188 ? 8.544 11.290 -25.464 1.00 83.56 188 ASN A N 1
ATOM 1518 C CA . ASN A 1 188 ? 9.235 12.396 -26.131 1.00 83.56 188 ASN A CA 1
ATOM 1519 C C . ASN A 1 188 ? 10.047 13.217 -25.128 1.00 83.56 188 ASN A C 1
ATOM 1521 O O . ASN A 1 188 ? 11.219 13.512 -25.357 1.00 83.56 188 ASN A O 1
ATOM 1525 N N . LYS A 1 189 ? 9.452 13.549 -23.977 1.00 84.12 189 LYS A N 1
ATOM 1526 C CA . LYS A 1 189 ? 10.178 14.260 -22.916 1.00 84.12 189 LYS A CA 1
ATOM 1527 C C . LYS A 1 189 ? 11.298 13.408 -22.329 1.00 84.12 189 LYS A C 1
ATOM 1529 O O . LYS A 1 189 ? 12.383 13.930 -22.092 1.00 84.12 189 LYS A O 1
ATOM 1534 N N . ALA A 1 190 ? 11.053 12.119 -22.095 1.00 82.56 190 ALA A N 1
ATOM 1535 C CA . ALA A 1 190 ? 12.069 11.207 -21.578 1.00 82.56 190 ALA A CA 1
ATOM 1536 C C . ALA A 1 190 ? 13.250 11.092 -22.551 1.00 82.56 190 ALA A C 1
ATOM 1538 O O . ALA A 1 190 ? 14.397 11.197 -22.127 1.00 82.56 190 ALA A O 1
ATOM 1539 N N . TYR A 1 191 ? 12.966 10.976 -23.849 1.00 82.25 191 TYR A N 1
ATOM 1540 C CA . TYR A 1 191 ? 13.960 10.929 -24.915 1.00 82.25 191 TYR A CA 1
ATOM 1541 C C . TYR A 1 191 ? 14.774 12.225 -25.026 1.00 82.25 191 TYR A C 1
ATOM 1543 O O . TYR A 1 191 ? 15.997 12.176 -25.138 1.00 82.25 191 TYR A O 1
ATOM 1551 N N . ASN A 1 192 ? 14.130 13.392 -24.929 1.00 84.06 192 ASN A N 1
ATOM 1552 C CA . ASN A 1 192 ? 14.836 14.676 -24.938 1.00 84.06 192 ASN A CA 1
ATOM 1553 C C . ASN A 1 192 ? 15.792 14.797 -23.744 1.00 84.06 192 ASN A C 1
ATOM 1555 O O . ASN A 1 192 ? 16.971 15.090 -23.927 1.00 84.06 192 ASN A O 1
ATOM 1559 N N . VAL A 1 193 ? 15.318 14.475 -22.533 1.00 84.06 193 VAL A N 1
ATOM 1560 C CA . VAL A 1 193 ? 16.162 14.476 -21.327 1.00 84.06 193 VAL A CA 1
ATOM 1561 C C . VAL A 1 193 ? 17.314 13.476 -21.461 1.00 84.06 193 VAL A C 1
ATOM 1563 O O . VAL A 1 193 ? 18.443 13.793 -21.087 1.00 84.06 193 VAL A O 1
ATOM 1566 N N . PHE A 1 194 ? 17.051 12.289 -22.009 1.00 83.56 194 PHE A N 1
ATOM 1567 C CA . PHE A 1 194 ? 18.066 11.276 -22.285 1.00 83.56 194 PHE A CA 1
ATOM 1568 C C . PHE A 1 194 ? 19.165 11.819 -23.211 1.00 83.56 194 PHE A C 1
ATOM 1570 O O . PHE A 1 194 ? 20.339 11.804 -22.838 1.00 83.56 194 PHE A O 1
ATOM 1577 N N . ARG A 1 195 ? 18.790 12.390 -24.364 1.00 81.94 195 ARG A N 1
ATOM 1578 C CA . ARG A 1 195 ? 19.736 12.962 -25.337 1.00 81.94 195 ARG A CA 1
ATOM 1579 C C . ARG A 1 195 ? 20.576 14.097 -24.764 1.00 81.94 195 ARG A C 1
ATOM 1581 O O . ARG A 1 195 ? 21.775 14.153 -25.023 1.00 81.94 195 ARG A O 1
ATOM 1588 N N . GLU A 1 196 ? 19.962 14.990 -23.994 1.00 82.06 196 GLU A N 1
ATOM 1589 C CA . GLU A 1 196 ? 20.644 16.149 -23.407 1.00 82.06 196 GLU A CA 1
ATOM 1590 C C . GLU A 1 196 ? 21.660 15.765 -22.321 1.00 82.06 196 GLU A C 1
ATOM 1592 O O . GLU A 1 196 ? 22.639 16.482 -22.129 1.00 82.06 196 GLU A O 1
ATOM 1597 N N . ASN A 1 197 ? 21.445 14.654 -21.604 1.00 75.50 197 ASN A N 1
ATOM 1598 C CA . ASN A 1 197 ? 22.233 14.314 -20.411 1.00 75.50 197 ASN A CA 1
ATOM 1599 C C . ASN A 1 197 ? 23.214 13.151 -20.609 1.00 75.50 197 ASN A C 1
ATOM 1601 O O . ASN A 1 197 ? 24.197 13.073 -19.876 1.00 75.50 197 ASN A O 1
ATOM 1605 N N . ILE A 1 198 ? 22.963 12.250 -21.561 1.00 70.62 198 ILE A N 1
ATOM 1606 C CA . ILE A 1 198 ? 23.865 11.130 -21.886 1.00 70.62 198 ILE A CA 1
ATOM 1607 C C . ILE A 1 198 ? 24.710 11.436 -23.139 1.00 70.62 198 ILE A C 1
ATOM 1609 O O . ILE A 1 198 ? 25.786 10.866 -23.305 1.00 70.62 198 ILE A O 1
ATOM 1613 N N . GLY A 1 199 ? 24.297 12.413 -23.956 1.00 62.62 199 GLY A N 1
ATOM 1614 C CA . GLY A 1 199 ? 25.000 12.832 -25.170 1.00 62.62 199 GLY A CA 1
ATOM 1615 C C . GLY A 1 199 ? 24.605 12.024 -26.410 1.00 62.62 199 GLY A C 1
ATOM 1616 O O . GLY A 1 199 ? 23.762 11.129 -26.359 1.00 62.62 199 GLY A O 1
ATOM 1617 N N . LEU A 1 200 ? 25.199 12.362 -27.560 1.00 59.59 200 LEU A N 1
ATOM 1618 C CA . LEU A 1 200 ? 25.036 11.586 -28.794 1.00 59.59 200 LEU A CA 1
ATOM 1619 C C . LEU A 1 200 ? 25.738 10.234 -28.629 1.00 59.59 200 LEU A C 1
ATOM 1621 O O . LEU A 1 200 ? 26.956 10.186 -28.466 1.00 59.59 200 LEU A O 1
ATOM 1625 N N . ILE A 1 201 ? 24.976 9.144 -28.690 1.00 62.31 201 ILE A N 1
ATOM 1626 C CA . ILE A 1 201 ? 25.536 7.792 -28.696 1.00 62.31 201 ILE A CA 1
ATOM 1627 C C . ILE A 1 201 ? 26.172 7.564 -30.079 1.00 62.31 201 ILE A C 1
ATOM 1629 O O . ILE A 1 201 ? 25.461 7.670 -31.079 1.00 62.31 201 ILE A O 1
ATOM 1633 N N . PRO A 1 202 ? 27.485 7.268 -30.174 1.00 57.22 202 PRO A N 1
ATOM 1634 C CA . PRO A 1 202 ? 28.178 7.154 -31.462 1.00 57.22 202 PRO A CA 1
ATOM 1635 C C . PRO A 1 202 ? 27.670 6.011 -32.346 1.00 57.22 202 PRO A C 1
ATOM 1637 O O . PRO A 1 202 ? 27.815 6.068 -33.563 1.00 57.22 202 PRO A O 1
ATOM 1640 N N . ASN A 1 203 ? 27.090 4.972 -31.739 1.00 64.50 203 ASN A N 1
ATOM 1641 C CA . ASN A 1 203 ? 26.543 3.817 -32.438 1.00 64.50 203 ASN A CA 1
ATOM 1642 C C . ASN A 1 203 ? 25.023 3.700 -32.172 1.00 64.50 203 ASN A C 1
ATOM 1644 O O . ASN A 1 203 ? 24.637 3.450 -31.026 1.00 64.50 203 ASN A O 1
ATOM 1648 N N . PRO A 1 204 ? 24.171 3.846 -33.208 1.00 65.75 204 PRO A N 1
ATOM 1649 C CA . PRO A 1 204 ? 22.714 3.730 -33.104 1.00 65.75 204 PRO A CA 1
ATOM 1650 C C . PRO A 1 204 ? 22.219 2.408 -32.509 1.00 65.75 204 PRO A C 1
ATOM 1652 O O . PRO A 1 204 ? 21.153 2.380 -31.911 1.00 65.75 204 PRO A O 1
ATOM 1655 N N . GLU A 1 205 ? 22.988 1.327 -32.630 1.00 66.25 205 GLU A N 1
ATOM 1656 C CA . GLU A 1 205 ? 22.591 -0.005 -32.159 1.00 66.25 205 GLU A CA 1
ATOM 1657 C C . GLU A 1 205 ? 22.497 -0.090 -30.623 1.00 66.25 205 GLU A C 1
ATOM 1659 O O . GLU A 1 205 ? 21.617 -0.754 -30.089 1.00 66.25 205 GLU A O 1
ATOM 1664 N N . TYR A 1 206 ? 23.332 0.659 -29.893 1.00 67.00 206 TYR A N 1
ATOM 1665 C CA . TYR A 1 206 ? 23.275 0.728 -28.423 1.00 67.00 206 TYR A CA 1
ATOM 1666 C C . TYR A 1 206 ? 22.265 1.759 -27.906 1.00 67.00 206 TYR A C 1
ATOM 1668 O O . TYR A 1 206 ? 22.063 1.887 -26.696 1.00 67.00 206 TYR A O 1
ATOM 1676 N N . HIS A 1 207 ? 21.655 2.531 -28.809 1.00 72.19 207 HIS A N 1
ATOM 1677 C CA . HIS A 1 207 ? 20.741 3.600 -28.435 1.00 72.19 207 HIS A CA 1
ATOM 1678 C C . HIS A 1 207 ? 19.490 3.044 -27.742 1.00 72.19 207 HIS A C 1
ATOM 1680 O O . HIS A 1 207 ? 19.054 3.588 -26.725 1.00 72.19 207 HIS A O 1
ATOM 1686 N N . ASP A 1 208 ? 18.934 1.950 -28.261 1.00 76.19 208 ASP A N 1
ATOM 1687 C CA . ASP A 1 208 ? 17.706 1.350 -27.732 1.00 76.19 208 ASP A CA 1
ATOM 1688 C C . ASP A 1 208 ? 17.926 0.709 -26.355 1.00 76.19 208 ASP A C 1
ATOM 1690 O O . ASP A 1 208 ? 17.105 0.889 -25.451 1.00 76.19 208 ASP A O 1
ATOM 1694 N N . ASP A 1 209 ? 19.078 0.069 -26.145 1.00 80.31 209 ASP A N 1
ATOM 1695 C CA . ASP A 1 209 ? 19.465 -0.517 -24.858 1.00 80.31 209 ASP A CA 1
ATOM 1696 C C . ASP A 1 209 ? 19.643 0.544 -23.763 1.00 80.31 209 ASP A C 1
ATOM 1698 O O . ASP A 1 209 ? 19.168 0.387 -22.633 1.00 80.31 209 ASP A O 1
ATOM 1702 N N . GLU A 1 210 ? 20.325 1.650 -24.070 1.00 82.88 210 GLU A N 1
ATOM 1703 C CA . GLU A 1 210 ? 20.526 2.741 -23.111 1.00 82.88 210 GLU A CA 1
ATOM 1704 C C . GLU A 1 210 ? 19.224 3.496 -22.821 1.00 82.88 210 GLU A C 1
ATOM 1706 O O . GLU A 1 210 ? 18.954 3.852 -21.668 1.00 82.88 210 GLU A O 1
ATOM 1711 N N . LEU A 1 211 ? 18.366 3.674 -23.828 1.00 82.88 211 LEU A N 1
ATOM 1712 C CA . LEU A 1 211 ? 17.039 4.250 -23.637 1.00 82.88 211 LEU A CA 1
ATOM 1713 C C . LEU A 1 211 ? 16.154 3.337 -22.770 1.00 82.88 211 LEU A C 1
ATOM 1715 O O . LEU A 1 211 ? 15.461 3.813 -21.867 1.00 82.88 211 LEU A O 1
ATOM 1719 N N . GLN A 1 212 ? 16.218 2.018 -22.966 1.00 86.00 212 GLN A N 1
ATOM 1720 C CA . GLN A 1 212 ? 15.520 1.055 -22.117 1.00 86.00 212 GLN A CA 1
ATOM 1721 C C . GLN A 1 212 ? 16.019 1.113 -20.667 1.00 86.00 212 GLN A C 1
ATOM 1723 O O . GLN A 1 212 ? 15.209 1.200 -19.738 1.00 86.00 212 GLN A O 1
ATOM 1728 N N . LYS A 1 213 ? 17.341 1.149 -20.449 1.00 88.62 213 LYS A N 1
ATOM 1729 C CA . LYS A 1 213 ? 17.928 1.365 -19.114 1.00 88.62 213 LYS A CA 1
ATOM 1730 C C . LYS A 1 213 ? 17.434 2.667 -18.492 1.00 88.62 213 LYS A C 1
ATOM 1732 O O . LYS A 1 213 ? 17.147 2.699 -17.297 1.00 88.62 213 LYS A O 1
ATOM 1737 N N . PHE A 1 214 ? 17.293 3.732 -19.276 1.00 89.69 214 PHE A N 1
ATOM 1738 C CA . PHE A 1 214 ? 16.757 5.003 -18.796 1.00 89.69 214 PHE A CA 1
ATOM 1739 C C . PHE A 1 214 ? 15.308 4.872 -18.298 1.00 89.69 214 PHE A C 1
ATOM 1741 O O . PHE A 1 214 ? 14.999 5.322 -17.191 1.00 89.69 214 PHE A O 1
ATOM 1748 N N . PHE A 1 215 ? 14.437 4.176 -19.038 1.00 90.12 215 PHE A N 1
ATOM 1749 C CA . PHE A 1 215 ? 13.069 3.886 -18.588 1.00 90.12 215 PHE A CA 1
ATOM 1750 C C . PHE A 1 215 ? 13.031 3.025 -17.321 1.00 90.12 215 PHE A C 1
ATOM 1752 O O . PHE A 1 215 ? 12.258 3.320 -16.407 1.00 90.12 215 PHE A O 1
ATOM 1759 N N . ILE A 1 216 ? 13.899 2.014 -17.223 1.00 92.38 216 ILE A N 1
ATOM 1760 C CA . ILE A 1 216 ? 14.046 1.182 -16.020 1.00 92.38 216 ILE A CA 1
ATOM 1761 C C . ILE A 1 216 ? 14.399 2.054 -14.810 1.00 92.38 216 ILE A C 1
ATOM 1763 O O . ILE A 1 216 ? 13.747 1.958 -13.769 1.00 92.38 216 ILE A O 1
ATOM 1767 N N . LYS A 1 217 ? 15.376 2.961 -14.948 1.00 93.12 217 LYS A N 1
ATOM 1768 C CA . LYS A 1 217 ? 15.770 3.880 -13.867 1.00 93.12 217 LYS A CA 1
ATOM 1769 C C . LYS A 1 217 ? 14.599 4.743 -13.396 1.00 93.12 217 LYS A C 1
ATOM 1771 O O . LYS A 1 217 ? 14.387 4.881 -12.189 1.00 93.12 217 LYS A O 1
ATOM 1776 N N . ILE A 1 218 ? 13.816 5.286 -14.333 1.00 91.81 218 ILE A N 1
ATOM 1777 C CA . ILE A 1 218 ? 12.621 6.082 -14.018 1.00 91.81 218 ILE A CA 1
ATOM 1778 C C . ILE A 1 218 ? 11.583 5.238 -13.271 1.00 91.81 218 ILE A C 1
ATOM 1780 O O . ILE A 1 218 ? 11.066 5.672 -12.241 1.00 91.81 218 ILE A O 1
ATOM 1784 N N . ALA A 1 219 ? 11.293 4.029 -13.751 1.00 93.06 219 ALA A N 1
ATOM 1785 C CA . ALA A 1 219 ? 10.305 3.147 -13.140 1.00 93.06 219 ALA A CA 1
ATOM 1786 C C . ALA A 1 219 ? 10.681 2.765 -11.702 1.00 93.06 219 ALA A C 1
ATOM 1788 O O . ALA A 1 219 ? 9.864 2.928 -10.795 1.00 93.06 219 ALA A O 1
ATOM 1789 N N . VAL A 1 220 ? 11.932 2.356 -11.461 1.00 94.00 220 VAL A N 1
ATOM 1790 C CA . VAL A 1 220 ? 12.444 2.045 -10.113 1.00 94.00 220 VAL A CA 1
ATOM 1791 C C . VAL A 1 220 ? 12.305 3.254 -9.179 1.00 94.00 220 VAL A C 1
ATOM 1793 O O . VAL A 1 220 ? 11.831 3.128 -8.046 1.00 94.00 220 VAL A O 1
ATOM 1796 N N . ALA A 1 221 ? 12.665 4.451 -9.650 1.00 92.62 221 ALA A N 1
ATOM 1797 C CA . ALA A 1 221 ? 12.530 5.673 -8.864 1.00 92.62 221 ALA A CA 1
ATOM 1798 C C . ALA A 1 221 ? 11.064 5.997 -8.532 1.00 92.62 221 ALA A C 1
ATOM 1800 O O . ALA A 1 221 ? 10.752 6.341 -7.388 1.00 92.62 221 ALA A O 1
ATOM 1801 N N . ARG A 1 222 ? 10.146 5.838 -9.493 1.00 90.75 222 ARG A N 1
ATOM 1802 C CA . ARG A 1 222 ? 8.703 6.029 -9.284 1.00 90.75 222 ARG A CA 1
ATOM 1803 C C . ARG A 1 222 ? 8.123 5.001 -8.307 1.00 90.75 222 ARG A C 1
ATOM 1805 O O . ARG A 1 222 ? 7.378 5.396 -7.410 1.00 90.75 222 ARG A O 1
ATOM 1812 N N . CYS A 1 223 ? 8.542 3.736 -8.383 1.00 91.69 223 CYS A N 1
ATOM 1813 C CA . CYS A 1 223 ? 8.196 2.703 -7.398 1.00 91.69 223 CYS A CA 1
ATOM 1814 C C . CYS A 1 223 ? 8.634 3.112 -5.983 1.00 91.69 223 CYS A C 1
ATOM 1816 O O . CYS A 1 223 ? 7.851 3.034 -5.036 1.00 91.69 223 CYS A O 1
ATOM 1818 N N . ALA A 1 224 ? 9.851 3.645 -5.837 1.00 90.31 224 ALA A N 1
ATOM 1819 C CA . ALA A 1 224 ? 10.336 4.151 -4.555 1.00 90.31 224 ALA A CA 1
ATOM 1820 C C . ALA A 1 224 ? 9.547 5.378 -4.064 1.00 90.31 224 ALA A C 1
ATOM 1822 O O . ALA A 1 224 ? 9.287 5.506 -2.868 1.00 90.31 224 ALA A O 1
ATOM 1823 N N . ARG A 1 225 ? 9.132 6.284 -4.963 1.00 87.12 225 ARG A N 1
ATOM 1824 C CA . ARG A 1 225 ? 8.344 7.483 -4.614 1.00 87.12 225 ARG A CA 1
ATOM 1825 C C . ARG A 1 225 ? 7.010 7.152 -3.961 1.00 87.12 225 ARG A C 1
ATOM 1827 O O . ARG A 1 225 ? 6.617 7.882 -3.053 1.00 87.12 225 ARG A O 1
ATOM 1834 N N . VAL A 1 226 ? 6.362 6.045 -4.333 1.00 82.69 226 VAL A N 1
ATOM 1835 C CA . VAL A 1 226 ? 5.127 5.582 -3.668 1.00 82.69 226 VAL A CA 1
ATOM 1836 C C . VAL A 1 226 ? 5.327 5.460 -2.149 1.00 82.69 226 VAL A C 1
ATOM 1838 O O . VAL A 1 226 ? 4.438 5.821 -1.382 1.00 82.69 226 VAL A O 1
ATOM 1841 N N . SER A 1 227 ? 6.524 5.073 -1.691 1.00 70.56 227 SER A N 1
ATOM 1842 C CA . SER A 1 227 ? 6.857 4.979 -0.263 1.00 70.56 227 SER A CA 1
ATOM 1843 C C . SER A 1 227 ? 7.016 6.327 0.463 1.00 70.56 227 SER A C 1
ATOM 1845 O O . SER A 1 227 ? 7.004 6.369 1.700 1.00 70.56 227 SER A O 1
ATOM 1847 N N . TYR A 1 228 ? 7.192 7.425 -0.275 1.00 68.19 228 TYR A N 1
ATOM 1848 C CA . TYR A 1 228 ? 7.439 8.765 0.270 1.00 68.19 228 TYR A CA 1
ATOM 1849 C C . TYR A 1 228 ? 6.243 9.712 0.128 1.00 68.19 228 TYR A C 1
ATOM 1851 O O . TYR A 1 228 ? 6.211 10.759 0.782 1.00 68.19 228 TYR A O 1
ATOM 1859 N N . THR A 1 229 ? 5.268 9.358 -0.706 1.00 68.31 229 THR A N 1
ATOM 1860 C CA . THR A 1 229 ? 4.084 10.177 -0.964 1.00 68.31 229 THR A CA 1
ATOM 1861 C C . THR A 1 229 ? 3.033 9.959 0.117 1.00 68.31 229 THR A C 1
ATOM 1863 O O . THR A 1 229 ? 2.775 8.839 0.558 1.00 68.31 229 THR A O 1
ATOM 1866 N N . VAL A 1 230 ? 2.422 11.052 0.571 1.00 63.41 230 VAL A N 1
ATOM 1867 C CA . VAL A 1 230 ? 1.277 10.965 1.477 1.00 63.41 230 VAL A CA 1
ATOM 1868 C C . VAL A 1 230 ? 0.054 10.591 0.663 1.00 63.41 230 VAL A C 1
ATOM 1870 O O . VAL A 1 230 ? -0.179 11.157 -0.400 1.00 63.41 230 VAL A O 1
ATOM 1873 N N . VAL A 1 231 ? -0.738 9.661 1.185 1.00 61.84 231 VAL A N 1
ATOM 1874 C CA . VAL A 1 231 ? -2.006 9.241 0.587 1.00 61.84 231 VAL A CA 1
ATOM 1875 C C . VAL A 1 231 ? -2.873 10.479 0.304 1.00 61.84 231 VAL A C 1
ATOM 1877 O O . VAL A 1 231 ? -3.293 11.165 1.238 1.00 61.84 231 VAL A O 1
ATOM 1880 N N . GLY A 1 232 ? -3.086 10.789 -0.980 1.00 54.81 232 GLY A N 1
ATOM 1881 C CA . GLY A 1 232 ? -3.883 11.937 -1.443 1.00 54.81 232 GLY A CA 1
ATOM 1882 C C . GLY A 1 232 ? -3.095 13.123 -1.990 1.00 54.81 232 GLY A C 1
ATOM 1883 O O . GLY A 1 232 ? -3.715 14.083 -2.434 1.00 54.81 232 GLY A O 1
ATOM 1884 N N . GLU A 1 233 ? -1.762 13.077 -1.975 1.00 62.91 233 GLU A N 1
ATOM 1885 C CA . GLU A 1 233 ? -0.919 14.037 -2.693 1.00 62.91 233 GLU A CA 1
ATOM 1886 C C . GLU A 1 233 ? -0.497 13.446 -4.048 1.00 62.91 233 GLU A C 1
ATOM 1888 O O . GLU A 1 233 ? -0.060 12.297 -4.121 1.00 62.91 233 GLU A O 1
ATOM 1893 N N . GLU A 1 234 ? -0.608 14.228 -5.123 1.00 55.62 234 GLU A N 1
ATOM 1894 C CA . GLU A 1 234 ? -0.018 13.864 -6.413 1.00 55.62 234 GLU A CA 1
ATOM 1895 C C . GLU A 1 234 ? 1.508 13.989 -6.354 1.00 55.62 234 GLU A C 1
ATOM 1897 O O . GLU A 1 234 ? 2.068 14.831 -5.639 1.00 55.62 234 GLU A O 1
ATOM 1902 N N . SER A 1 235 ? 2.208 13.136 -7.106 1.00 57.75 235 SER A N 1
ATOM 1903 C CA . SER A 1 235 ? 3.659 13.262 -7.232 1.00 57.75 235 SER A CA 1
ATOM 1904 C C . SER A 1 235 ? 4.004 14.611 -7.873 1.00 57.75 235 SER A C 1
ATOM 1906 O O . SER A 1 235 ? 3.302 15.067 -8.773 1.00 57.75 235 SER A O 1
ATOM 1908 N N . LYS A 1 236 ? 5.083 15.259 -7.415 1.00 55.38 236 LYS A N 1
ATOM 1909 C CA . LYS A 1 236 ? 5.556 16.538 -7.967 1.00 55.38 236 LYS A CA 1
ATOM 1910 C C . LYS A 1 236 ? 6.090 16.363 -9.397 1.00 55.38 236 LYS A C 1
ATOM 1912 O O . LYS A 1 236 ? 7.303 16.341 -9.560 1.00 55.38 236 LYS A O 1
ATOM 1917 N N . GLY A 1 237 ? 5.197 16.280 -10.383 1.00 57.28 237 GLY A N 1
ATOM 1918 C CA . GLY A 1 237 ? 5.465 16.365 -11.823 1.00 57.28 237 GLY A CA 1
ATOM 1919 C C . GLY A 1 237 ? 6.514 15.405 -12.404 1.00 57.28 237 GLY A C 1
ATOM 1920 O O . GLY A 1 237 ? 7.290 14.746 -11.708 1.00 57.28 237 GLY A O 1
ATOM 1921 N N . ASP A 1 238 ? 6.568 15.361 -13.732 1.00 65.69 238 ASP A N 1
ATOM 1922 C CA . ASP A 1 238 ? 7.544 14.567 -14.478 1.00 65.69 238 ASP A CA 1
ATOM 1923 C C . ASP A 1 238 ? 8.902 15.270 -14.512 1.00 65.69 238 ASP A C 1
ATOM 1925 O O . ASP A 1 238 ? 9.250 15.975 -15.456 1.00 65.69 238 ASP A O 1
ATOM 1929 N N . ASN A 1 239 ? 9.685 15.101 -13.447 1.00 84.19 239 ASN A N 1
ATOM 1930 C CA . ASN A 1 239 ? 11.102 15.446 -13.463 1.00 84.19 239 ASN A CA 1
ATOM 1931 C C . ASN A 1 239 ? 11.942 14.168 -13.497 1.00 84.19 239 ASN A C 1
ATOM 1933 O O . ASN A 1 239 ? 12.332 13.636 -12.450 1.00 84.19 239 ASN A O 1
ATOM 1937 N N . TYR A 1 240 ? 12.228 13.710 -14.716 1.00 87.75 240 TYR A N 1
ATOM 1938 C CA . TYR A 1 240 ? 13.007 12.500 -14.961 1.00 87.75 240 TYR A CA 1
ATOM 1939 C C . TYR A 1 240 ? 14.426 12.592 -14.398 1.00 87.75 240 TYR A C 1
ATOM 1941 O O . TYR A 1 240 ? 14.927 11.612 -13.865 1.00 87.75 240 TYR A O 1
ATOM 1949 N N . LEU A 1 241 ? 15.057 13.771 -14.380 1.00 87.25 241 LEU A N 1
ATOM 1950 C CA . LEU A 1 241 ? 16.377 13.932 -13.754 1.00 87.25 241 LEU A CA 1
ATOM 1951 C C . LEU A 1 241 ? 16.344 13.662 -12.247 1.00 87.25 241 LEU A C 1
ATOM 1953 O O . LEU A 1 241 ? 17.269 13.066 -11.697 1.00 87.25 241 LEU A O 1
ATOM 1957 N N . ASN A 1 242 ? 15.274 14.068 -11.564 1.00 88.62 242 ASN A N 1
ATOM 1958 C CA . ASN A 1 242 ? 15.082 13.726 -10.158 1.00 88.62 242 ASN A CA 1
ATOM 1959 C C . ASN A 1 242 ? 14.795 12.233 -9.963 1.00 88.62 242 ASN A C 1
ATOM 1961 O O . ASN A 1 242 ? 15.130 11.698 -8.907 1.00 88.62 242 ASN A O 1
ATOM 1965 N N . ASP A 1 243 ? 14.171 11.565 -10.938 1.00 90.69 243 ASP A N 1
ATOM 1966 C CA . ASP A 1 243 ? 14.016 10.108 -10.927 1.00 90.69 243 ASP A CA 1
ATOM 1967 C C . ASP A 1 243 ? 15.375 9.416 -11.054 1.00 90.69 243 ASP A C 1
ATOM 1969 O O . ASP A 1 243 ? 15.714 8.603 -10.198 1.00 90.69 243 ASP A O 1
ATOM 1973 N N . ILE A 1 244 ? 16.212 9.821 -12.014 1.00 91.06 244 ILE A N 1
ATOM 1974 C CA . ILE A 1 244 ? 17.568 9.274 -12.172 1.00 91.06 244 ILE A CA 1
ATOM 1975 C C . ILE A 1 244 ? 18.409 9.493 -10.906 1.00 91.06 244 ILE A C 1
ATOM 1977 O O . ILE A 1 244 ? 18.975 8.547 -10.364 1.00 91.06 244 ILE A O 1
ATOM 1981 N N . LYS A 1 245 ? 18.409 10.709 -10.344 1.00 92.12 245 LYS A N 1
ATOM 1982 C CA . LYS A 1 245 ? 19.120 11.000 -9.084 1.00 92.12 245 LYS A CA 1
ATOM 1983 C C . LYS A 1 245 ? 18.626 10.149 -7.912 1.00 92.12 245 LYS A C 1
ATOM 1985 O O . LYS A 1 245 ? 19.406 9.825 -7.014 1.00 92.12 245 LYS A O 1
ATOM 1990 N N . LEU A 1 246 ? 17.328 9.842 -7.867 1.00 92.12 246 LEU A N 1
ATOM 1991 C CA . LEU A 1 246 ? 16.766 8.968 -6.841 1.00 92.12 246 LEU A CA 1
ATOM 1992 C C . LEU A 1 246 ? 17.206 7.520 -7.070 1.00 92.12 246 LEU A C 1
ATOM 1994 O O . LEU A 1 246 ? 17.661 6.892 -6.118 1.00 92.12 246 LEU A O 1
ATOM 1998 N N . TYR A 1 247 ? 17.134 7.027 -8.306 1.00 94.19 247 TYR A N 1
ATOM 1999 C CA . TYR A 1 247 ? 17.630 5.708 -8.693 1.00 94.19 247 TYR A CA 1
ATOM 2000 C C . TYR A 1 247 ? 19.091 5.506 -8.276 1.00 94.19 247 TYR A C 1
ATOM 2002 O O . TYR A 1 247 ? 19.390 4.568 -7.538 1.00 94.19 247 TYR A O 1
ATOM 2010 N N . ASP A 1 248 ? 19.987 6.418 -8.664 1.00 94.62 248 ASP A N 1
ATOM 2011 C CA . ASP A 1 248 ? 21.423 6.288 -8.389 1.00 94.62 248 ASP A CA 1
ATOM 2012 C C . ASP A 1 248 ? 21.705 6.267 -6.880 1.00 94.62 248 ASP A C 1
ATOM 2014 O O . ASP A 1 248 ? 22.563 5.525 -6.396 1.00 94.62 248 ASP A O 1
ATOM 2018 N N . ARG A 1 249 ? 20.939 7.045 -6.102 1.00 94.50 249 ARG A N 1
ATOM 2019 C CA . ARG A 1 249 ? 21.024 7.033 -4.637 1.00 94.50 249 ARG A CA 1
ATOM 2020 C C . ARG A 1 249 ? 20.593 5.688 -4.056 1.00 94.50 249 ARG A C 1
ATOM 2022 O O . ARG A 1 249 ? 21.282 5.189 -3.171 1.00 94.50 249 ARG A O 1
ATOM 2029 N N . LEU A 1 250 ? 19.473 5.132 -4.525 1.00 94.06 250 LEU A N 1
ATOM 2030 C CA . LEU A 1 250 ? 18.953 3.841 -4.062 1.00 94.06 250 LEU A CA 1
ATOM 2031 C C . LEU A 1 250 ? 19.924 2.706 -4.391 1.00 94.06 250 LEU A C 1
ATOM 2033 O O . LEU A 1 250 ? 20.189 1.873 -3.523 1.00 94.06 250 LEU A O 1
ATOM 2037 N N . LEU A 1 251 ? 20.494 2.729 -5.602 1.00 95.38 251 LEU A N 1
ATOM 2038 C CA . LEU A 1 251 ? 21.516 1.788 -6.053 1.00 95.38 251 LEU A CA 1
ATOM 2039 C C . LEU A 1 251 ? 22.746 1.854 -5.141 1.00 95.38 251 LEU A C 1
ATOM 2041 O O . LEU A 1 251 ? 23.160 0.848 -4.572 1.00 95.38 251 LEU A O 1
ATOM 2045 N N . LYS A 1 252 ? 23.282 3.062 -4.925 1.00 96.44 252 LYS A N 1
ATOM 2046 C CA . LYS A 1 252 ? 24.452 3.284 -4.066 1.00 96.44 252 LYS A CA 1
ATOM 2047 C C . LYS A 1 252 ? 24.213 2.872 -2.610 1.00 96.44 252 LYS A C 1
ATOM 2049 O O . LYS A 1 252 ? 25.146 2.431 -1.948 1.00 96.44 252 LYS A O 1
ATOM 2054 N N . SER A 1 253 ? 22.991 3.026 -2.096 1.00 94.31 253 SER A N 1
ATOM 2055 C CA . SER A 1 253 ? 22.647 2.628 -0.725 1.00 94.31 253 SER A CA 1
ATOM 2056 C C . SER A 1 253 ? 22.240 1.158 -0.579 1.00 94.31 253 SER A C 1
ATOM 2058 O O . SER A 1 253 ? 21.891 0.756 0.527 1.00 94.31 253 SER A O 1
ATOM 2060 N N . GLY A 1 254 ? 22.204 0.375 -1.665 1.00 93.88 254 GLY A N 1
ATOM 2061 C CA . GLY A 1 254 ? 21.725 -1.011 -1.634 1.00 93.88 254 GLY A CA 1
ATOM 2062 C C . GLY A 1 254 ? 20.252 -1.138 -1.230 1.00 93.88 254 GLY A C 1
ATOM 2063 O O . GLY A 1 254 ? 19.850 -2.113 -0.598 1.00 93.88 254 GLY A O 1
ATOM 2064 N N . HIS A 1 255 ? 19.432 -0.129 -1.535 1.00 90.94 255 HIS A N 1
ATOM 2065 C CA . HIS A 1 255 ? 18.007 -0.141 -1.215 1.00 90.94 255 HIS A CA 1
ATOM 2066 C C . HIS A 1 255 ? 17.245 -0.847 -2.345 1.00 90.94 255 HIS A C 1
ATOM 2068 O O . HIS A 1 255 ? 16.649 -0.199 -3.206 1.00 90.94 255 HIS A O 1
ATOM 2074 N N . TRP A 1 256 ? 17.288 -2.180 -2.341 1.00 92.31 256 TRP A N 1
ATOM 2075 C CA . TRP A 1 256 ? 16.896 -3.016 -3.481 1.00 92.31 256 TRP A CA 1
ATOM 2076 C C . TRP A 1 256 ? 15.393 -3.203 -3.695 1.00 92.31 256 TRP A C 1
ATOM 2078 O O . TRP A 1 256 ? 14.998 -3.506 -4.814 1.00 92.31 256 TRP A O 1
ATOM 2088 N N . SER A 1 257 ? 14.540 -2.970 -2.693 1.00 91.69 257 SER A N 1
ATOM 2089 C CA . SER A 1 257 ? 13.099 -3.252 -2.835 1.00 91.69 257 SER A CA 1
ATOM 2090 C C . SER A 1 257 ? 12.429 -2.606 -4.063 1.00 91.69 257 SER A C 1
ATOM 2092 O O . SER A 1 257 ? 11.717 -3.318 -4.765 1.00 91.69 257 SER A O 1
ATOM 2094 N N . PRO A 1 258 ? 12.707 -1.335 -4.441 1.00 93.31 258 PRO A N 1
ATOM 2095 C CA . PRO A 1 258 ? 12.097 -0.725 -5.620 1.00 93.31 258 PRO A CA 1
ATOM 2096 C C . PRO A 1 258 ? 12.522 -1.374 -6.942 1.00 93.31 258 PRO A C 1
ATOM 2098 O O . PRO A 1 258 ? 11.822 -1.222 -7.939 1.00 93.31 258 PRO A O 1
ATOM 2101 N N . PHE A 1 259 ? 13.663 -2.070 -6.961 1.00 94.50 259 PHE A N 1
ATOM 2102 C CA . PHE A 1 259 ? 14.187 -2.755 -8.141 1.00 94.50 259 PHE A CA 1
ATOM 2103 C C . PHE A 1 259 ? 13.433 -4.056 -8.418 1.00 94.50 259 PHE A C 1
ATOM 2105 O O . PHE A 1 259 ? 13.317 -4.442 -9.573 1.00 94.50 259 PHE A O 1
ATOM 2112 N N . GLU A 1 260 ? 12.866 -4.698 -7.391 1.00 93.81 260 GLU A N 1
ATOM 2113 C CA . GLU A 1 260 ? 12.129 -5.963 -7.537 1.00 93.81 260 GLU A CA 1
ATOM 2114 C C . GLU A 1 260 ? 10.846 -5.826 -8.369 1.00 93.81 260 GLU A C 1
ATOM 2116 O O . GLU A 1 260 ? 10.320 -6.810 -8.883 1.00 93.81 260 GLU A O 1
ATOM 2121 N N . HIS A 1 261 ? 10.332 -4.603 -8.505 1.00 94.44 261 HIS A N 1
ATOM 2122 C CA . HIS A 1 261 ? 9.135 -4.315 -9.288 1.00 94.44 261 HIS A CA 1
ATOM 2123 C C . HIS A 1 261 ? 9.397 -4.278 -10.800 1.00 94.44 261 HIS A C 1
ATOM 2125 O O . HIS A 1 261 ? 8.456 -4.399 -11.579 1.00 94.44 261 HIS A O 1
ATOM 2131 N N . VAL A 1 262 ? 10.650 -4.101 -11.226 1.00 93.00 262 VAL A N 1
ATOM 2132 C CA . VAL A 1 262 ? 11.030 -4.038 -12.641 1.00 93.00 262 VAL A CA 1
ATOM 2133 C C . VAL A 1 262 ? 11.678 -5.360 -13.026 1.00 93.00 262 VAL A C 1
ATOM 2135 O O . VAL A 1 262 ? 12.668 -5.767 -12.423 1.00 93.00 262 VAL A O 1
ATOM 2138 N N . ARG A 1 263 ? 11.135 -6.042 -14.037 1.00 86.19 263 ARG A N 1
ATOM 2139 C CA . ARG A 1 263 ? 11.600 -7.384 -14.410 1.00 86.19 263 ARG A CA 1
ATOM 2140 C C . ARG A 1 263 ? 11.747 -7.519 -15.919 1.00 86.19 263 ARG A C 1
ATOM 2142 O O . ARG A 1 263 ? 10.813 -7.231 -16.658 1.00 86.19 263 ARG A O 1
ATOM 2149 N N . GLY A 1 264 ? 12.921 -7.956 -16.364 1.00 80.56 264 GLY A N 1
ATOM 2150 C CA . GLY A 1 264 ? 13.149 -8.338 -17.756 1.00 80.56 264 GLY A CA 1
ATOM 2151 C C . GLY A 1 264 ? 12.490 -9.681 -18.075 1.00 80.56 264 GLY A C 1
ATOM 2152 O O . GLY A 1 264 ? 12.062 -10.388 -17.156 1.00 80.56 264 GLY A O 1
ATOM 2153 N N . PRO A 1 265 ? 12.437 -10.076 -19.351 1.00 60.34 265 PRO A N 1
ATOM 2154 C CA . PRO A 1 265 ? 11.996 -11.412 -19.700 1.00 60.34 265 PRO A CA 1
ATOM 2155 C C . PRO A 1 265 ? 13.062 -12.372 -19.163 1.00 60.34 265 PRO A C 1
ATOM 2157 O O . PRO A 1 265 ? 14.206 -12.368 -19.618 1.00 60.34 265 PRO A O 1
ATOM 2160 N N . SER A 1 266 ? 12.735 -13.139 -18.121 1.00 54.44 266 SER A N 1
ATOM 2161 C CA . SER A 1 266 ? 13.595 -14.257 -17.740 1.00 54.44 266 SER A CA 1
ATOM 2162 C C . SER A 1 266 ? 13.559 -15.274 -18.877 1.00 54.44 266 SER A C 1
ATOM 2164 O O . SER A 1 266 ? 12.475 -15.550 -19.392 1.00 54.44 266 SER A O 1
ATOM 2166 N N . LYS A 1 267 ? 14.736 -15.793 -19.252 1.00 36.72 267 LYS A N 1
ATOM 2167 C CA . LYS A 1 267 ? 14.845 -17.046 -20.008 1.00 36.72 267 LYS A CA 1
ATOM 2168 C C . LYS A 1 267 ? 13.995 -18.141 -19.370 1.00 36.72 267 LYS A C 1
ATOM 2170 O O . LYS A 1 267 ? 13.856 -18.107 -18.122 1.00 36.72 267 LYS A O 1
#